Protein AF-T2IH52-F1 (afdb_monomer)

Radius of gyration: 16.01 Å; Cα contacts (8 Å, |Δi|>4): 311; chains: 1; bounding box: 35×34×42 Å

Organism: NCBI:txid423474

Foldseek 3Di:
DKKFKWFKDFPPPPCPVVQCVQLVQVVAGIADFLAPNRHDPDPDVVQCVVCVVDPDDDRGMGDDPDVVRCVVCVVVDDDDPDPRMFMKDKAQPVPDDDDCPPPQKHWDAKFKWAPVSHGCSRHVTYDDDPLNVLQNCADNNSHHHPVSLVVQLVCQCVSVVNDRGSNITMITIITGHD

Solvent-accessible surface area (backbone atoms only — not comparable to full-atom values): 10138 Å² total; per-residue (Å²): 74,33,38,31,55,30,36,59,45,38,76,85,43,88,64,35,70,63,50,34,59,48,29,63,51,78,84,58,57,33,39,65,63,67,22,62,92,23,48,58,88,77,93,44,71,76,54,46,61,70,31,65,76,40,92,66,86,60,89,56,35,39,77,37,95,46,71,68,55,50,68,75,41,46,92,70,55,79,81,71,92,44,91,53,46,45,42,36,37,41,34,51,61,88,79,56,92,73,74,72,81,42,90,44,44,43,76,70,38,28,49,37,21,27,97,82,64,34,18,52,66,68,60,71,32,51,58,59,77,78,50,30,68,50,64,73,59,34,50,76,38,69,22,28,50,71,71,52,45,54,53,45,48,74,41,30,30,72,77,52,77,60,40,75,71,24,58,48,51,54,29,38,36,25,40,52,59,120

Secondary structure (DSSP, 8-state):
-EEEEEEPEETTSTTHHHHHHHHT-TT-SEE-SS-GGG------HHHHHHHTT--SSSTTEEE-SSHHHHHHHGGGSPPPSSTTEEEEEEEETTT-PPPTT-TTEEEEEEEEE-TT-SBTTTTS----HHHHHHHTT--TTS-B-HHHHHHHHHHHHHHTTT-GGGS-EEEEEEEE--

pLDDT: mean 87.52, std 13.95, range [37.44, 98.38]

Structure (mmCIF, N/CA/C/O backbone):
data_AF-T2IH52-F1
#
_entry.id   AF-T2IH52-F1
#
loop_
_atom_site.group_PDB
_atom_site.id
_atom_site.type_symbol
_atom_site.label_atom_id
_atom_site.label_alt_id
_atom_site.label_comp_id
_atom_site.label_asym_id
_atom_site.label_entity_id
_atom_site.label_seq_id
_atom_site.pdbx_PDB_ins_code
_atom_site.Cartn_x
_atom_site.Cartn_y
_atom_site.Cartn_z
_atom_site.occupancy
_atom_site.B_iso_or_equiv
_atom_site.auth_seq_id
_atom_site.auth_comp_id
_atom_site.auth_asym_id
_atom_site.auth_atom_id
_atom_site.pdbx_PDB_model_num
ATOM 1 N N . MET A 1 1 ? 5.741 10.801 9.069 1.00 89.44 1 MET A N 1
ATOM 2 C CA . MET A 1 1 ? 4.763 9.708 8.858 1.00 89.44 1 MET A CA 1
ATOM 3 C C . MET A 1 1 ? 3.366 10.303 8.947 1.00 89.44 1 MET A C 1
ATOM 5 O O . MET A 1 1 ? 3.228 11.409 9.463 1.00 89.44 1 MET A O 1
ATOM 9 N N . TRP A 1 2 ? 2.341 9.625 8.452 1.00 90.81 2 TRP A N 1
ATOM 10 C CA . TRP A 1 2 ? 0.966 10.082 8.640 1.00 90.81 2 TRP A CA 1
ATOM 11 C C . TRP A 1 2 ? 0.008 8.912 8.795 1.00 90.81 2 TRP A C 1
ATOM 13 O O . TRP A 1 2 ? 0.273 7.803 8.336 1.00 90.81 2 TRP A O 1
ATOM 23 N N . LEU A 1 3 ? -1.097 9.176 9.476 1.00 90.75 3 LEU A N 1
ATOM 24 C CA . LEU A 1 3 ? -2.212 8.265 9.643 1.00 90.75 3 LEU A CA 1
ATOM 25 C C . LEU A 1 3 ? -3.318 8.660 8.670 1.00 90.75 3 LEU A C 1
ATOM 27 O O . LEU A 1 3 ? -3.635 9.840 8.545 1.00 90.75 3 LEU A O 1
ATOM 31 N N . SER A 1 4 ? -3.912 7.685 7.998 1.00 88.62 4 SER A N 1
ATOM 32 C CA . SER A 1 4 ? -4.956 7.904 7.003 1.00 88.62 4 SER A CA 1
ATOM 33 C C . SER A 1 4 ? -6.083 6.896 7.183 1.00 88.62 4 SER A C 1
ATOM 35 O O . SER A 1 4 ? -5.815 5.737 7.499 1.00 88.62 4 SER A O 1
ATOM 37 N N . VAL A 1 5 ? -7.338 7.297 6.980 1.00 89.00 5 VAL A N 1
ATOM 38 C CA . VAL A 1 5 ? -8.434 6.318 6.883 1.00 89.00 5 VAL A CA 1
ATOM 39 C C . VAL A 1 5 ? -8.523 5.822 5.451 1.00 89.00 5 VAL A C 1
ATOM 41 O O . VAL A 1 5 ? -8.608 6.617 4.520 1.00 89.00 5 VAL A O 1
ATOM 44 N N . ARG A 1 6 ? -8.510 4.503 5.271 1.00 90.88 6 ARG A N 1
ATOM 45 C CA . ARG A 1 6 ? -8.531 3.861 3.958 1.00 90.88 6 ARG A CA 1
ATOM 46 C C . ARG A 1 6 ? -9.654 2.849 3.850 1.00 90.88 6 ARG A C 1
ATOM 48 O O . ARG A 1 6 ? -10.075 2.259 4.842 1.00 90.88 6 ARG A O 1
ATOM 55 N N . GLU A 1 7 ? -10.142 2.660 2.633 1.00 91.75 7 GLU A N 1
ATOM 56 C CA . GLU A 1 7 ? -11.105 1.624 2.276 1.00 91.75 7 GLU A CA 1
ATOM 57 C C . GLU A 1 7 ? -10.363 0.423 1.684 1.00 91.75 7 GLU A C 1
ATOM 59 O O . GLU A 1 7 ? -9.552 0.563 0.769 1.00 91.75 7 GLU A O 1
ATOM 64 N N . ILE A 1 8 ? -10.637 -0.764 2.223 1.00 94.81 8 ILE A N 1
ATOM 65 C CA . ILE A 1 8 ? -10.193 -2.034 1.653 1.00 94.81 8 ILE A CA 1
ATOM 66 C C . ILE A 1 8 ? -10.965 -2.235 0.353 1.00 94.81 8 ILE A C 1
ATOM 68 O O . ILE A 1 8 ? -12.191 -2.339 0.382 1.00 94.81 8 ILE A O 1
ATOM 72 N N . ARG A 1 9 ? -10.241 -2.325 -0.764 1.00 95.50 9 ARG A N 1
ATOM 73 C CA . ARG A 1 9 ? -10.809 -2.665 -2.073 1.00 95.50 9 ARG A CA 1
ATOM 74 C C . ARG A 1 9 ? -10.634 -4.152 -2.327 1.00 95.50 9 ARG A C 1
ATOM 76 O O . ARG A 1 9 ? -9.574 -4.691 -2.019 1.00 95.50 9 ARG A O 1
ATOM 83 N N . LYS A 1 10 ? -11.640 -4.832 -2.867 1.00 96.25 10 LYS A N 1
ATOM 84 C CA . LYS A 1 10 ? -11.600 -6.284 -3.101 1.00 96.25 10 LYS A CA 1
ATOM 85 C C . LYS A 1 10 ? -12.442 -6.722 -4.294 1.00 96.25 10 LYS A C 1
ATOM 87 O O . LYS A 1 10 ? -13.270 -5.970 -4.803 1.00 96.25 10 LYS A O 1
ATOM 92 N N . VAL A 1 11 ? -12.267 -7.984 -4.695 1.00 96.19 11 VAL A N 1
ATOM 93 C CA . VAL A 1 11 ? -13.063 -8.602 -5.770 1.00 96.19 11 VAL A CA 1
ATOM 94 C C . VAL A 1 11 ? -14.556 -8.398 -5.534 1.00 96.19 11 VAL A C 1
ATOM 96 O O . VAL A 1 11 ? -15.077 -8.722 -4.464 1.00 96.19 11 VAL A O 1
ATOM 99 N N . GLY A 1 12 ? -15.238 -7.913 -6.570 1.00 94.25 12 GLY A N 1
ATOM 100 C CA . GLY A 1 12 ? -16.676 -7.656 -6.562 1.00 94.25 12 GLY A CA 1
ATOM 101 C C . GLY A 1 12 ? -17.065 -6.241 -6.133 1.00 94.25 12 GLY A C 1
ATOM 102 O O . GLY A 1 12 ? -18.242 -5.899 -6.251 1.00 94.25 12 GLY A O 1
ATOM 103 N N . ASP A 1 13 ? -16.118 -5.414 -5.679 1.00 93.44 13 ASP A N 1
ATOM 104 C CA . ASP A 1 13 ? -16.373 -3.985 -5.511 1.00 93.44 13 ASP A CA 1
ATOM 105 C C . ASP A 1 13 ? -16.636 -3.324 -6.880 1.00 93.44 13 ASP A C 1
ATOM 107 O O . ASP A 1 13 ? -16.095 -3.769 -7.901 1.00 93.44 13 ASP A O 1
ATOM 111 N N . PRO A 1 14 ? -17.450 -2.252 -6.936 1.00 91.94 14 PRO A N 1
ATOM 112 C CA . PRO A 1 14 ? -17.589 -1.452 -8.149 1.00 91.94 14 PRO A CA 1
ATOM 113 C C . PRO A 1 14 ? -16.215 -1.027 -8.673 1.00 91.94 14 PRO A C 1
ATOM 115 O O . PRO A 1 14 ? -15.352 -0.680 -7.875 1.00 91.94 14 PRO A O 1
ATOM 118 N N . GLU A 1 15 ? -16.028 -1.048 -9.994 1.00 91.50 15 GLU A N 1
ATOM 119 C CA . GLU A 1 15 ? -14.773 -0.681 -10.681 1.00 91.50 15 GLU A CA 1
ATOM 120 C C . GLU A 1 15 ? -13.598 -1.653 -10.468 1.00 91.50 15 GLU A C 1
ATOM 122 O O . GLU A 1 15 ? -12.553 -1.465 -11.085 1.00 91.50 15 GLU A O 1
ATOM 127 N N . TRP A 1 16 ? -13.752 -2.726 -9.677 1.00 95.69 16 TRP A N 1
ATOM 128 C CA . TRP A 1 16 ? -12.670 -3.685 -9.420 1.00 95.69 16 TRP A CA 1
ATOM 129 C C . TRP A 1 16 ? -12.088 -4.298 -10.692 1.00 95.69 16 TRP A C 1
ATOM 131 O O . TRP A 1 16 ? -10.870 -4.312 -10.864 1.00 95.69 16 TRP A O 1
ATOM 141 N N . ASP A 1 17 ? -12.944 -4.788 -11.588 1.00 96.31 17 ASP A N 1
ATOM 142 C CA . ASP A 1 17 ? -12.487 -5.448 -12.811 1.00 96.31 17 ASP A CA 1
ATOM 143 C C . ASP A 1 17 ? -11.728 -4.472 -13.719 1.00 96.31 17 ASP A C 1
ATOM 145 O O . ASP A 1 17 ? -10.661 -4.811 -14.235 1.00 96.31 17 ASP A O 1
ATOM 149 N N . ASP A 1 18 ? -12.229 -3.246 -13.874 1.00 95.31 18 ASP A N 1
ATOM 150 C CA . ASP A 1 18 ? -11.567 -2.206 -14.665 1.00 95.31 18 ASP A CA 1
ATOM 151 C C . ASP A 1 18 ? -10.229 -1.802 -14.032 1.00 95.31 18 ASP A C 1
ATOM 153 O O . ASP A 1 18 ? -9.207 -1.739 -14.720 1.00 95.31 18 ASP A O 1
ATOM 157 N N . TYR A 1 19 ? -10.209 -1.613 -12.712 1.00 94.75 19 TYR A N 1
ATOM 158 C CA . TYR A 1 19 ? -9.025 -1.218 -11.957 1.00 94.75 19 TYR A CA 1
ATOM 159 C C . TYR A 1 19 ? -7.921 -2.282 -12.007 1.00 94.75 19 TYR A C 1
ATOM 161 O O . TYR A 1 19 ? -6.781 -1.993 -12.372 1.00 94.75 19 TYR A O 1
ATOM 169 N N . ILE A 1 20 ? -8.248 -3.541 -11.708 1.00 95.44 20 ILE A N 1
ATOM 170 C CA . ILE A 1 20 ? -7.281 -4.645 -11.728 1.00 95.44 20 ILE A CA 1
ATOM 171 C C . ILE A 1 20 ? -6.723 -4.883 -13.136 1.00 95.44 20 ILE A C 1
ATOM 173 O O . ILE A 1 20 ? -5.535 -5.191 -13.290 1.00 95.44 20 ILE A O 1
ATOM 177 N N . ASN A 1 21 ? -7.547 -4.707 -14.173 1.00 94.88 21 ASN A N 1
ATOM 178 C CA . ASN A 1 21 ? -7.085 -4.766 -15.557 1.00 94.88 21 ASN A CA 1
ATOM 179 C C . ASN A 1 21 ? -6.159 -3.594 -15.907 1.00 94.88 21 ASN A C 1
ATOM 181 O O . ASN A 1 21 ? -5.144 -3.814 -16.571 1.00 94.88 21 ASN A O 1
ATOM 185 N N . PHE A 1 22 ? -6.467 -2.385 -15.430 1.00 94.88 22 PHE A N 1
ATOM 186 C CA . PHE A 1 22 ? -5.651 -1.187 -15.629 1.00 94.88 22 PHE A CA 1
ATOM 187 C C . PHE A 1 22 ? -4.240 -1.330 -15.040 1.00 94.88 22 PHE A C 1
ATOM 189 O O . PHE A 1 22 ? -3.264 -1.002 -15.717 1.00 94.88 22 PHE A O 1
ATOM 196 N N . ILE A 1 23 ? -4.109 -1.879 -13.828 1.00 94.69 23 ILE A N 1
ATOM 197 C CA . ILE A 1 23 ? -2.801 -2.100 -13.179 1.00 94.69 23 ILE A CA 1
ATOM 198 C C . ILE A 1 23 ? -2.125 -3.413 -13.605 1.00 94.69 23 ILE A C 1
ATOM 200 O O . ILE A 1 23 ? -0.927 -3.609 -13.407 1.00 94.69 23 ILE A O 1
ATOM 204 N N . GLY A 1 24 ? -2.879 -4.337 -14.206 1.00 94.69 24 GLY A N 1
ATOM 205 C CA . GLY A 1 24 ? -2.370 -5.608 -14.718 1.00 94.69 24 GLY A CA 1
ATOM 206 C C . GLY A 1 24 ? -2.002 -6.649 -13.652 1.00 94.69 24 GLY A C 1
ATOM 207 O O . GLY A 1 24 ? -1.217 -7.552 -13.959 1.00 94.69 24 GLY A O 1
ATOM 208 N N . LEU A 1 25 ? -2.563 -6.546 -12.439 1.00 95.00 25 LEU A N 1
ATOM 209 C CA . LEU A 1 25 ? -2.323 -7.435 -11.288 1.00 95.00 25 LEU A CA 1
ATOM 210 C C . LEU A 1 25 ? -3.540 -8.329 -10.991 1.00 95.00 25 LEU A C 1
ATOM 212 O O . LEU A 1 25 ? -4.118 -8.315 -9.908 1.00 95.00 25 LEU A O 1
ATOM 216 N N . GLN A 1 26 ? -3.933 -9.130 -11.983 1.00 93.12 26 GLN A N 1
ATOM 217 C CA . GLN A 1 26 ? -5.165 -9.941 -11.991 1.00 93.12 26 GLN A CA 1
ATOM 218 C C . GLN A 1 26 ? -5.246 -11.042 -10.923 1.00 93.12 26 GLN A C 1
ATOM 220 O O . GLN A 1 26 ? -6.307 -11.619 -10.712 1.00 93.12 26 GLN A O 1
ATOM 225 N N . ASN A 1 27 ? -4.134 -11.356 -10.261 1.00 92.38 27 ASN A N 1
ATOM 226 C CA . ASN A 1 27 ? -4.078 -12.328 -9.174 1.00 92.38 27 ASN A CA 1
ATOM 227 C C . ASN A 1 27 ? -4.454 -11.735 -7.808 1.00 92.38 27 ASN A C 1
ATOM 229 O O . ASN A 1 27 ? -4.588 -12.495 -6.848 1.00 92.38 27 ASN A O 1
ATOM 233 N N . LEU A 1 28 ? -4.579 -10.410 -7.698 1.00 96.38 28 LEU A N 1
ATOM 234 C CA . LEU A 1 28 ? -4.999 -9.774 -6.458 1.00 96.38 28 LEU A CA 1
ATOM 235 C C . LEU A 1 28 ? -6.470 -10.061 -6.185 1.00 96.38 28 LEU A C 1
ATOM 237 O O . LEU A 1 28 ? -7.298 -10.102 -7.093 1.00 96.38 28 LEU A O 1
ATOM 241 N N . THR A 1 29 ? -6.788 -10.233 -4.906 1.00 96.62 29 THR A N 1
ATOM 242 C CA . THR A 1 29 ? -8.171 -10.341 -4.430 1.00 96.62 29 THR A CA 1
ATOM 243 C C . THR A 1 29 ? -8.561 -9.206 -3.491 1.00 96.62 29 THR A C 1
ATOM 245 O O . THR A 1 29 ? -9.738 -9.038 -3.179 1.00 96.62 29 THR A O 1
ATOM 248 N N . GLU A 1 30 ? -7.570 -8.457 -3.016 1.00 96.69 30 GLU A N 1
ATOM 249 C CA . GLU A 1 30 ? -7.709 -7.370 -2.061 1.00 96.69 30 GLU A CA 1
ATOM 250 C C . GLU A 1 30 ? -6.569 -6.362 -2.269 1.00 96.69 30 GLU A C 1
ATOM 252 O O . GLU A 1 30 ? -5.456 -6.748 -2.630 1.00 96.69 30 GLU A O 1
ATOM 257 N N . ILE A 1 31 ? -6.838 -5.078 -2.035 1.00 96.94 31 ILE A N 1
ATOM 258 C CA . ILE A 1 31 ? -5.859 -3.992 -2.072 1.00 96.94 31 ILE A CA 1
ATOM 259 C C . ILE A 1 31 ? -5.940 -3.193 -0.775 1.00 96.94 31 ILE A C 1
ATOM 261 O O . ILE A 1 31 ? -7.017 -2.766 -0.344 1.00 96.94 31 ILE A O 1
ATOM 265 N N . ARG A 1 32 ? -4.768 -2.973 -0.172 1.00 96.75 32 ARG A N 1
ATOM 266 C CA . ARG A 1 32 ? -4.563 -2.073 0.970 1.00 96.75 32 ARG A CA 1
ATOM 267 C C . ARG A 1 32 ? -3.340 -1.211 0.704 1.00 96.75 32 ARG A C 1
ATOM 269 O O . ARG A 1 32 ? -2.227 -1.607 1.027 1.00 96.75 32 ARG A O 1
ATOM 276 N N . SER A 1 33 ? -3.552 -0.050 0.104 1.00 94.69 33 SER A N 1
ATOM 277 C CA . SER A 1 33 ? -2.482 0.797 -0.427 1.00 94.69 33 SER A CA 1
ATOM 278 C C . SER A 1 33 ? -2.706 2.271 -0.087 1.00 94.69 33 SER A C 1
ATOM 280 O O . SER A 1 33 ? -3.791 2.674 0.342 1.00 94.69 33 SER A O 1
ATOM 282 N N . LEU A 1 34 ? -1.662 3.080 -0.285 1.00 92.75 34 LEU A N 1
ATOM 283 C CA . LEU A 1 34 ? -1.767 4.537 -0.315 1.00 92.75 34 LEU A CA 1
ATOM 284 C C . LEU A 1 34 ? -2.412 5.075 -1.612 1.00 92.75 34 LEU A C 1
ATOM 286 O O . LEU A 1 34 ? -2.644 6.282 -1.707 1.00 92.75 34 LEU A O 1
ATOM 290 N N . ASP A 1 35 ? -2.763 4.204 -2.564 1.00 92.31 35 ASP A N 1
ATOM 291 C CA . ASP A 1 35 ? -3.547 4.511 -3.765 1.00 92.31 35 ASP A CA 1
ATOM 292 C C . ASP A 1 35 ? -4.783 5.384 -3.480 1.00 92.31 35 ASP A C 1
ATOM 294 O O . ASP A 1 35 ? -5.455 5.254 -2.448 1.00 92.31 35 ASP A O 1
ATOM 298 N N . SER A 1 36 ? -5.076 6.297 -4.407 1.00 86.50 36 SER A N 1
ATOM 299 C CA . SER A 1 36 ? -6.174 7.254 -4.279 1.00 86.50 36 SER A CA 1
ATOM 300 C C . SER A 1 36 ? -7.554 6.586 -4.274 1.00 86.50 36 SER A C 1
ATOM 302 O O . SER A 1 36 ? -8.442 7.032 -3.549 1.00 86.50 36 SER A O 1
ATOM 304 N N . TRP A 1 37 ? -7.726 5.462 -4.971 1.00 87.69 37 TRP A N 1
ATOM 305 C CA . TRP A 1 37 ? -8.946 4.657 -4.972 1.00 87.69 37 TRP A CA 1
ATOM 306 C C . TRP A 1 37 ? -9.234 4.040 -3.600 1.00 87.69 37 TRP A C 1
ATOM 308 O O . TRP A 1 37 ? -10.394 3.841 -3.235 1.00 87.69 37 TRP A O 1
ATOM 318 N N . CYS A 1 38 ? -8.197 3.799 -2.793 1.00 89.69 38 CYS A N 1
ATOM 319 C CA . CYS A 1 38 ? -8.319 3.384 -1.396 1.00 89.69 38 CYS A CA 1
ATOM 320 C C . CYS A 1 38 ? -8.567 4.556 -0.431 1.00 89.69 38 CYS A C 1
ATOM 322 O O . CYS A 1 38 ? -8.720 4.304 0.762 1.00 89.69 38 CYS A O 1
ATOM 324 N N . ASN A 1 39 ? -8.581 5.814 -0.889 1.00 86.19 39 ASN A N 1
ATOM 325 C CA . ASN A 1 39 ? -8.811 6.994 -0.051 1.00 86.19 39 ASN A CA 1
ATOM 326 C C . ASN A 1 39 ? -10.271 7.479 -0.155 1.00 86.19 39 ASN A C 1
ATOM 328 O O . ASN A 1 39 ? -10.587 8.296 -1.023 1.00 86.19 39 ASN A O 1
ATOM 332 N N . PRO A 1 40 ? -11.192 6.984 0.690 1.00 73.75 40 PRO A N 1
ATOM 333 C CA . PRO A 1 40 ? -12.569 7.444 0.664 1.00 73.75 40 PRO A CA 1
ATOM 334 C C . PRO A 1 40 ? -12.657 8.918 1.078 1.00 73.75 40 PRO A C 1
ATOM 336 O O . PRO A 1 40 ? -12.066 9.348 2.071 1.00 73.75 40 PRO A O 1
ATOM 339 N N . LEU A 1 41 ? -13.494 9.681 0.376 1.00 64.81 41 LEU A N 1
ATOM 340 C CA . LEU A 1 41 ? -14.029 10.922 0.927 1.00 64.81 41 LEU A CA 1
ATOM 341 C C . LEU A 1 41 ? -15.031 10.550 2.028 1.00 64.81 41 LEU A C 1
ATOM 343 O O . LEU A 1 41 ? -16.182 10.221 1.750 1.00 64.81 41 LEU A O 1
ATOM 347 N N . ILE A 1 42 ? -14.572 10.536 3.278 1.00 59.41 42 ILE A N 1
ATOM 348 C CA . ILE A 1 42 ? -15.437 10.334 4.445 1.00 59.41 42 ILE A CA 1
ATOM 349 C C . ILE A 1 42 ? -16.067 11.676 4.828 1.00 59.41 42 ILE A C 1
ATOM 351 O O . ILE A 1 42 ? -15.399 12.541 5.388 1.00 59.41 42 ILE A O 1
ATOM 355 N N . ASP A 1 43 ? -17.353 11.836 4.525 1.00 54.16 43 ASP A N 1
ATOM 356 C CA . ASP A 1 43 ? -18.176 12.971 4.960 1.00 54.16 43 ASP A CA 1
ATOM 357 C C . ASP A 1 43 ? -18.865 12.638 6.298 1.00 54.16 43 ASP A C 1
ATOM 359 O O . ASP A 1 43 ? -20.069 12.401 6.372 1.00 54.16 43 ASP A O 1
ATOM 363 N N . ASP A 1 44 ? -18.064 12.505 7.359 1.00 55.72 44 ASP A N 1
ATOM 364 C CA . ASP A 1 44 ? -18.529 12.253 8.728 1.00 55.72 44 ASP A CA 1
ATOM 365 C C . ASP A 1 44 ? -17.863 13.261 9.678 1.00 55.72 44 ASP A C 1
ATOM 367 O O . ASP A 1 44 ? -16.635 13.383 9.742 1.00 55.72 44 ASP A O 1
ATOM 371 N N . SER A 1 45 ? -18.686 14.003 10.425 1.00 58.69 45 SER A N 1
ATOM 372 C CA . SER A 1 45 ? -18.245 15.101 11.290 1.00 58.69 45 SER A CA 1
ATOM 373 C C . SER A 1 45 ? -17.285 14.664 12.399 1.00 58.69 45 SER A C 1
ATOM 375 O O . SER A 1 45 ? -16.466 15.466 12.839 1.00 58.69 45 SER A O 1
ATOM 377 N N . SER A 1 46 ? -17.342 13.401 12.835 1.00 57.50 46 SER A N 1
ATOM 378 C CA . SER A 1 46 ? -16.421 12.863 13.846 1.00 57.50 46 SER A CA 1
ATOM 379 C C . SER A 1 46 ? -14.990 12.696 13.317 1.00 57.50 46 SER A C 1
ATOM 381 O O . SER A 1 46 ? -14.025 12.853 14.066 1.00 57.50 46 SER A O 1
ATOM 383 N N . TYR A 1 47 ? -14.840 12.452 12.013 1.00 57.47 47 TYR A N 1
ATOM 384 C CA . TYR A 1 47 ? -13.548 12.435 11.327 1.00 57.47 47 TYR A CA 1
ATOM 385 C C . TYR A 1 47 ? -13.104 13.861 11.026 1.00 57.47 47 TYR A C 1
ATOM 387 O O . TYR A 1 47 ? -11.941 14.195 11.240 1.00 57.47 47 TYR A O 1
ATOM 395 N N . ALA A 1 48 ? -14.035 14.731 10.621 1.00 56.22 48 ALA A N 1
ATOM 396 C CA . ALA A 1 48 ? -13.741 16.143 10.435 1.00 56.22 48 ALA A CA 1
ATOM 397 C C . ALA A 1 48 ? -13.153 16.767 11.711 1.00 56.22 48 ALA A C 1
ATOM 399 O O . ALA A 1 48 ? -12.135 17.428 11.610 1.00 56.22 48 ALA A O 1
ATOM 400 N N . GLU A 1 49 ? -13.688 16.513 12.910 1.00 55.38 49 GLU A N 1
ATOM 401 C CA . GLU A 1 49 ? -13.112 17.054 14.153 1.00 55.38 49 GLU A CA 1
ATOM 402 C C . GLU A 1 49 ? -11.697 16.521 14.440 1.00 55.38 49 GLU A C 1
ATOM 404 O O . GLU A 1 49 ? -10.801 17.317 14.724 1.00 55.38 49 GLU A O 1
ATOM 409 N N . LEU A 1 50 ? -11.448 15.215 14.282 1.00 55.88 50 LEU A N 1
ATOM 410 C CA . LEU A 1 50 ? -10.126 14.627 14.540 1.00 55.88 50 LEU A CA 1
ATOM 411 C C . LEU A 1 50 ? -9.058 15.104 13.538 1.00 55.88 50 LEU A C 1
ATOM 413 O O . LEU A 1 50 ? -7.931 15.420 13.921 1.00 55.88 50 LEU A O 1
ATOM 417 N N . PHE A 1 51 ? -9.429 15.187 12.259 1.00 57.56 51 PHE A N 1
ATOM 418 C CA . PHE A 1 51 ? -8.546 15.566 11.154 1.00 57.56 51 PHE A CA 1
ATOM 419 C C . PHE A 1 51 ? -8.555 17.082 10.853 1.00 57.56 51 PHE A C 1
ATOM 421 O O . PHE A 1 51 ? -7.710 17.557 10.100 1.00 57.56 51 PHE A O 1
ATOM 428 N N . SER A 1 52 ? -9.446 17.878 11.465 1.00 48.66 52 SER A N 1
ATOM 429 C CA . SER A 1 52 ? -9.512 19.350 11.299 1.00 48.66 52 SER A CA 1
ATOM 430 C C . SER A 1 52 ? -8.330 20.091 11.914 1.00 48.66 52 SER A C 1
ATOM 432 O O . SER A 1 52 ? -8.034 21.218 11.519 1.00 48.66 52 SER A O 1
ATOM 434 N N . SER A 1 53 ? -7.638 19.467 12.870 1.00 44.41 53 SER A N 1
ATOM 435 C CA . SER A 1 53 ? -6.410 20.009 13.459 1.00 44.41 53 SER A CA 1
ATOM 436 C C . SER A 1 53 ? -5.184 19.825 12.554 1.00 44.41 53 SER A C 1
ATOM 438 O O . SER A 1 53 ? -4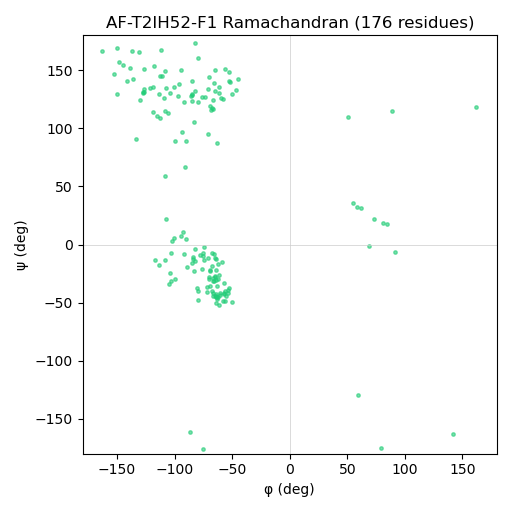.123 20.403 12.807 1.00 44.41 53 SER A O 1
ATOM 440 N N . CYS A 1 54 ? -5.320 19.056 11.471 1.00 42.12 54 CYS A N 1
ATOM 441 C CA . CYS A 1 54 ? -4.239 18.730 10.559 1.00 42.12 54 CYS A CA 1
ATOM 442 C C . CYS A 1 54 ? -4.172 19.772 9.442 1.00 42.12 54 CYS A C 1
ATOM 444 O O . CYS A 1 54 ? -4.764 19.634 8.374 1.00 42.12 54 CYS A O 1
ATOM 446 N N . ASN A 1 55 ? -3.409 20.837 9.685 1.00 37.44 55 ASN A N 1
ATOM 447 C CA . ASN A 1 55 ? -2.931 21.714 8.623 1.00 37.44 55 ASN A CA 1
ATOM 448 C C . ASN A 1 55 ? -2.015 20.910 7.690 1.00 37.44 55 ASN A C 1
ATOM 450 O O . ASN A 1 55 ? -0.812 20.863 7.936 1.00 37.44 55 ASN A O 1
ATOM 454 N N . ASN A 1 56 ? -2.579 20.249 6.675 1.00 37.78 56 ASN A N 1
ATOM 455 C CA . ASN A 1 56 ? -2.067 20.160 5.301 1.00 37.78 56 ASN A CA 1
ATOM 456 C C . ASN A 1 56 ? -2.691 18.980 4.538 1.00 37.78 56 ASN A C 1
ATOM 458 O O . ASN A 1 56 ? -2.480 17.824 4.875 1.00 37.78 56 ASN A O 1
ATOM 462 N N . TYR A 1 57 ? -3.394 19.345 3.463 1.00 39.97 57 TYR A N 1
ATOM 463 C CA . TYR A 1 57 ? -3.691 18.585 2.246 1.00 39.97 57 TYR A CA 1
ATOM 464 C C . TYR A 1 57 ? -4.261 17.158 2.395 1.00 39.97 57 TYR A C 1
ATOM 466 O O . TYR A 1 57 ? -3.572 16.177 2.661 1.00 39.97 57 TYR A O 1
ATOM 474 N N . SER A 1 58 ? -5.542 17.072 2.027 1.00 45.53 58 SER A N 1
ATOM 475 C CA . SER A 1 58 ? -6.406 15.891 1.929 1.00 45.53 58 SER A CA 1
ATOM 476 C C . SER A 1 58 ? -7.146 15.544 3.223 1.00 45.53 58 SER A C 1
ATOM 478 O O . SER A 1 58 ? -6.557 15.208 4.248 1.00 45.53 58 SER A O 1
ATOM 480 N N . LEU A 1 59 ? -8.475 15.662 3.150 1.00 49.25 59 LEU A N 1
ATOM 481 C CA . LEU A 1 59 ? -9.419 15.193 4.163 1.00 49.25 59 LEU A CA 1
ATOM 482 C C . LEU A 1 59 ? -9.026 13.754 4.558 1.00 49.25 59 LEU A C 1
ATOM 484 O O . LEU A 1 59 ? -8.779 12.938 3.674 1.00 49.25 59 LEU A O 1
ATOM 488 N N . ASN A 1 60 ? -8.968 13.457 5.860 1.00 56.44 60 ASN A N 1
ATOM 489 C CA . ASN A 1 60 ? -8.631 12.143 6.447 1.00 56.44 60 ASN A CA 1
ATOM 490 C C . ASN A 1 60 ? -7.142 11.795 6.629 1.00 56.44 60 ASN A C 1
ATOM 492 O O . ASN A 1 60 ? -6.839 10.621 6.838 1.00 56.44 60 ASN A O 1
ATOM 496 N N . ASN A 1 61 ? -6.222 12.768 6.609 1.00 70.50 61 ASN A N 1
ATOM 497 C CA . ASN A 1 61 ? -4.812 12.547 6.958 1.00 70.50 61 ASN A CA 1
ATOM 498 C C . ASN A 1 61 ? -4.409 13.282 8.245 1.00 70.50 61 ASN A C 1
ATOM 500 O O . ASN A 1 61 ? -4.606 14.488 8.366 1.00 70.50 61 ASN A O 1
ATOM 504 N N . LEU A 1 62 ? -3.790 12.563 9.183 1.00 81.50 62 LEU A N 1
ATOM 505 C CA . LEU A 1 62 ? -3.192 13.102 10.403 1.00 81.50 62 LEU A CA 1
ATOM 506 C C . LEU A 1 62 ? -1.676 12.943 10.325 1.00 81.50 62 LEU A C 1
ATOM 508 O O . LEU A 1 62 ? -1.150 11.832 10.392 1.00 81.50 62 LEU A O 1
ATOM 512 N N . GLY A 1 63 ? -0.973 14.062 10.157 1.00 85.56 63 GLY A N 1
ATOM 513 C CA . GLY A 1 63 ? 0.484 14.091 10.218 1.00 85.56 63 GLY A CA 1
ATOM 514 C C . GLY A 1 63 ? 0.962 13.730 11.620 1.00 85.56 63 GLY A C 1
ATOM 515 O O . GLY A 1 63 ? 0.452 14.266 12.598 1.00 85.56 63 GLY A O 1
ATOM 516 N N . LEU A 1 64 ? 1.938 12.829 11.708 1.00 87.19 64 LEU A N 1
ATOM 517 C CA . LEU A 1 64 ? 2.533 12.402 12.969 1.00 87.19 64 LEU A CA 1
ATOM 518 C C . LEU A 1 64 ? 4.050 12.576 12.893 1.00 87.19 64 LEU A C 1
ATOM 520 O O . LEU A 1 64 ? 4.707 12.184 11.918 1.00 87.19 64 LEU A O 1
ATOM 524 N N . SER A 1 65 ? 4.608 13.149 13.950 1.00 86.75 65 SER A N 1
ATOM 525 C CA . SER A 1 65 ? 6.041 13.404 14.086 1.00 86.75 65 SER A CA 1
ATOM 526 C C . SER A 1 65 ? 6.797 12.169 14.575 1.00 86.75 65 SER A C 1
ATOM 528 O O . SER A 1 65 ? 8.004 12.073 14.372 1.00 86.75 65 SER A O 1
ATOM 530 N N . SER A 1 66 ? 6.117 11.227 15.242 1.00 88.38 66 SER A N 1
ATOM 531 C CA . SER A 1 66 ? 6.726 9.989 15.743 1.00 88.38 66 SER A CA 1
ATOM 532 C C . SER A 1 66 ? 5.694 8.912 16.083 1.00 88.38 66 SER A C 1
ATOM 534 O O . SER A 1 66 ? 4.516 9.204 16.284 1.00 88.38 66 SER A O 1
ATOM 536 N N . ILE A 1 67 ? 6.159 7.675 16.274 1.00 90.50 67 ILE A N 1
ATOM 537 C CA . ILE A 1 67 ? 5.312 6.570 16.738 1.00 90.50 67 ILE A CA 1
ATOM 538 C C . ILE A 1 67 ? 4.712 6.792 18.140 1.00 90.50 67 ILE A C 1
ATOM 540 O O . ILE A 1 67 ? 3.589 6.373 18.400 1.00 90.50 67 ILE A O 1
ATOM 544 N N . LYS A 1 68 ? 5.401 7.530 19.023 1.00 89.81 68 LYS A N 1
ATOM 545 C CA . LYS A 1 68 ? 4.893 7.877 20.365 1.00 89.81 68 LYS A CA 1
ATOM 546 C C . LYS A 1 68 ? 3.652 8.761 20.303 1.00 89.81 68 LYS A C 1
ATOM 548 O O . LYS A 1 68 ? 2.803 8.724 21.188 1.00 89.81 68 LYS A O 1
ATOM 553 N N . GLU A 1 69 ? 3.555 9.576 19.257 1.00 89.88 69 GLU A N 1
ATOM 554 C CA . GLU A 1 69 ? 2.370 10.390 19.020 1.00 89.88 69 GLU A CA 1
ATOM 555 C C . GLU A 1 69 ? 1.176 9.494 18.684 1.00 89.88 69 GLU A C 1
ATOM 557 O O . GLU A 1 69 ? 0.126 9.651 19.304 1.00 89.88 69 GLU A O 1
ATOM 562 N N . LEU A 1 70 ? 1.364 8.478 17.826 1.00 90.44 70 LEU A N 1
ATOM 563 C CA . LEU A 1 70 ? 0.339 7.463 17.556 1.00 90.44 70 LEU A CA 1
ATOM 564 C C . LEU A 1 70 ? -0.094 6.733 18.835 1.00 90.44 70 LEU A C 1
ATOM 566 O O . LEU A 1 70 ? -1.289 6.635 19.100 1.00 90.44 70 LEU A O 1
ATOM 570 N N . GLU A 1 71 ? 0.857 6.264 19.648 1.00 91.00 71 GLU A N 1
ATOM 571 C CA . GLU A 1 71 ? 0.577 5.604 20.935 1.00 91.00 71 GLU A CA 1
ATOM 572 C C . GLU A 1 71 ? -0.320 6.459 21.844 1.00 91.00 71 GLU A C 1
ATOM 574 O O . GLU A 1 71 ? -1.219 5.940 22.506 1.00 91.00 71 GLU A O 1
ATOM 579 N N . SER A 1 72 ? -0.106 7.779 21.860 1.00 89.94 72 SER A N 1
ATOM 580 C CA . SER A 1 72 ? -0.878 8.697 22.703 1.00 89.94 72 SER A CA 1
ATOM 581 C C . SER A 1 72 ? -2.335 8.879 22.256 1.00 89.94 72 SER A C 1
ATOM 583 O O . SER A 1 72 ? -3.210 9.138 23.088 1.00 89.94 72 SER A O 1
ATOM 585 N N . ILE A 1 73 ? -2.613 8.715 20.959 1.00 87.81 73 ILE A N 1
ATOM 586 C CA . ILE A 1 73 ? -3.927 8.998 20.364 1.00 87.81 73 ILE A CA 1
ATOM 587 C C . ILE A 1 73 ? -4.705 7.745 19.967 1.00 87.81 73 ILE A C 1
ATOM 589 O O . ILE A 1 73 ? -5.895 7.849 19.696 1.00 87.81 73 ILE A O 1
ATOM 593 N N . ILE A 1 74 ? -4.079 6.566 19.930 1.00 89.81 74 ILE A N 1
ATOM 594 C CA . ILE A 1 74 ? -4.690 5.363 19.348 1.00 89.81 74 ILE A CA 1
ATOM 595 C C . ILE A 1 74 ? -6.032 4.989 19.992 1.00 89.81 74 ILE A C 1
ATOM 597 O O . ILE A 1 74 ? -7.001 4.703 19.295 1.00 89.81 74 ILE A O 1
ATOM 601 N N . ASN A 1 75 ? -6.121 5.095 21.319 1.00 87.25 75 ASN A N 1
ATOM 602 C CA . ASN A 1 75 ? -7.344 4.815 22.080 1.00 87.25 75 ASN A CA 1
ATOM 603 C C . ASN A 1 75 ? -8.404 5.925 21.959 1.00 87.25 75 ASN A C 1
ATOM 605 O O . ASN A 1 75 ? -9.512 5.778 22.468 1.00 87.25 75 ASN A O 1
ATOM 609 N N . GLN A 1 76 ? -8.048 7.047 21.333 1.00 85.94 76 GLN A N 1
ATOM 610 C CA . GLN A 1 76 ? -8.918 8.192 21.066 1.00 85.94 76 GLN A CA 1
ATOM 611 C C . GLN A 1 76 ? -9.378 8.223 19.602 1.00 85.94 76 GLN A C 1
ATOM 613 O O . GLN A 1 76 ? -10.225 9.044 19.252 1.00 85.94 76 GLN A O 1
ATOM 618 N N . LEU A 1 77 ? -8.837 7.345 18.745 1.00 85.06 77 LEU A N 1
ATOM 619 C CA . LEU A 1 77 ? -9.265 7.244 17.356 1.00 85.06 77 LEU A CA 1
ATOM 620 C C . LEU A 1 77 ? -10.754 6.859 17.294 1.00 85.06 77 LEU A C 1
ATOM 622 O O . LEU A 1 77 ? -11.179 5.944 18.012 1.00 85.06 77 LEU A O 1
ATOM 626 N N . PRO A 1 78 ? -11.552 7.519 16.435 1.00 82.12 78 PRO A N 1
ATOM 627 C CA . PRO A 1 78 ? -12.939 7.157 16.210 1.00 82.12 78 PRO A CA 1
ATOM 628 C C . PRO A 1 78 ? -13.094 5.675 15.866 1.00 82.12 78 PRO A C 1
ATOM 630 O O . PRO A 1 78 ? -12.247 5.048 15.229 1.00 82.12 78 PRO A O 1
ATOM 633 N N . LYS A 1 79 ? -14.223 5.091 16.268 1.00 82.62 79 LYS A N 1
ATOM 634 C CA . LYS A 1 79 ? -14.561 3.748 15.803 1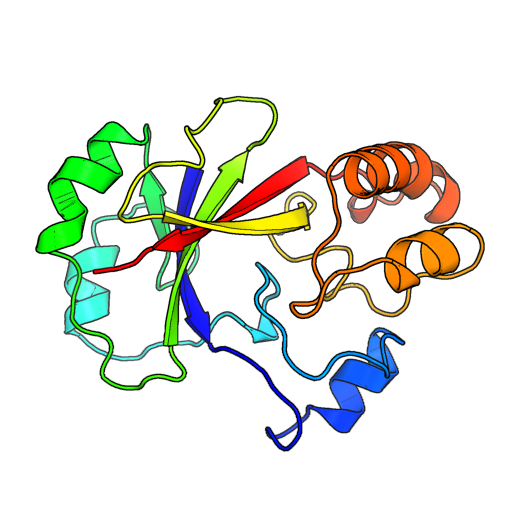.00 82.62 79 LYS A CA 1
ATOM 635 C C . LYS A 1 79 ? -14.998 3.822 14.349 1.00 82.62 79 LYS A C 1
ATOM 637 O O . LYS A 1 79 ? -15.924 4.558 14.007 1.00 82.62 79 LYS A O 1
ATOM 642 N N . LEU A 1 80 ? -14.370 3.003 13.517 1.00 83.44 80 LEU A N 1
ATOM 643 C CA . LEU A 1 80 ? -14.770 2.848 12.129 1.00 83.44 80 LEU A CA 1
ATOM 644 C C . LEU A 1 80 ? -16.149 2.182 12.076 1.00 83.44 80 LEU A C 1
ATOM 646 O O . LEU A 1 80 ? -16.368 1.115 12.648 1.00 83.44 80 LEU A O 1
ATOM 650 N N . THR A 1 81 ? -17.097 2.829 11.403 1.00 78.12 81 THR A N 1
ATOM 651 C CA . THR A 1 81 ? -18.506 2.396 11.341 1.00 78.12 81 THR A CA 1
ATOM 652 C C . THR A 1 81 ? -18.724 1.199 10.415 1.00 78.12 81 THR A C 1
ATOM 654 O O . THR A 1 81 ? -19.795 0.594 10.418 1.00 78.12 81 THR A O 1
ATOM 657 N N . SER A 1 82 ? -17.707 0.830 9.634 1.00 84.62 82 SER A N 1
ATOM 658 C CA . SER A 1 82 ? -17.722 -0.312 8.731 1.00 84.62 82 SER A CA 1
ATOM 659 C C . SER A 1 82 ? -16.374 -1.019 8.727 1.00 84.62 82 SER A C 1
ATOM 661 O O . SER A 1 82 ? -15.328 -0.376 8.685 1.00 84.62 82 SER A O 1
ATOM 663 N N . SER A 1 83 ? -16.406 -2.352 8.679 1.00 85.44 83 SER A N 1
ATOM 664 C CA . SER A 1 83 ? -15.213 -3.202 8.583 1.00 85.44 83 SER A CA 1
ATOM 665 C C . SER A 1 83 ? -14.470 -3.076 7.250 1.00 85.44 83 SER A C 1
ATOM 667 O O . SER A 1 83 ? -13.417 -3.685 7.084 1.00 85.44 83 SER A O 1
ATOM 669 N N . LYS A 1 84 ? -15.037 -2.349 6.278 1.00 88.12 84 LYS A N 1
ATOM 670 C CA . LYS A 1 84 ? -14.357 -2.018 5.020 1.00 88.12 84 LYS A CA 1
ATOM 671 C C . LYS A 1 84 ? -13.326 -0.906 5.197 1.00 88.12 84 LYS A C 1
ATOM 673 O O . LYS A 1 84 ? -12.439 -0.777 4.365 1.00 88.12 84 LYS A O 1
ATOM 678 N N . TYR A 1 85 ? -13.447 -0.108 6.256 1.00 90.50 85 TYR A N 1
ATOM 679 C CA . TYR A 1 85 ? -12.497 0.948 6.561 1.00 90.50 85 TYR A CA 1
ATOM 680 C C . TYR A 1 85 ? -11.441 0.454 7.543 1.00 90.50 85 TYR A C 1
ATOM 682 O O . TYR A 1 85 ? -11.710 -0.394 8.395 1.00 90.50 85 TYR A O 1
ATOM 690 N N . TYR A 1 86 ? -10.243 1.017 7.444 1.00 93.25 86 TYR A N 1
ATOM 691 C CA . TYR A 1 86 ? -9.156 0.793 8.388 1.00 93.25 86 TYR A CA 1
ATOM 692 C C . TYR A 1 86 ? -8.280 2.041 8.511 1.00 93.25 86 TYR A C 1
ATOM 694 O O . TYR A 1 86 ? -8.232 2.880 7.612 1.00 93.25 86 TYR A O 1
ATOM 702 N N . TYR A 1 87 ? -7.571 2.151 9.629 1.00 93.44 87 TYR A N 1
ATOM 703 C CA . TYR A 1 87 ? -6.522 3.145 9.805 1.00 93.44 87 TYR A CA 1
ATOM 704 C C . TYR A 1 87 ? -5.212 2.612 9.220 1.00 93.44 87 TYR A C 1
ATOM 706 O O . TYR A 1 87 ? -4.736 1.545 9.614 1.00 93.44 87 TYR A O 1
ATOM 714 N N . LEU A 1 88 ? -4.635 3.357 8.284 1.00 94.88 88 LEU A N 1
ATOM 715 C CA . LEU A 1 88 ? -3.354 3.079 7.653 1.00 94.88 88 LEU A CA 1
ATOM 716 C C . LEU A 1 88 ? -2.315 4.088 8.150 1.00 94.88 88 LEU A C 1
ATOM 718 O O . LEU A 1 88 ? -2.422 5.282 7.872 1.00 94.88 88 LEU A O 1
ATOM 722 N N . LEU A 1 89 ? -1.305 3.609 8.872 1.00 95.12 89 LEU A N 1
ATOM 723 C CA . LEU A 1 89 ? -0.098 4.372 9.167 1.00 95.12 89 LEU A CA 1
ATOM 724 C C . LEU A 1 89 ? 0.882 4.208 8.001 1.00 95.12 89 LEU A C 1
ATOM 726 O O . LEU A 1 89 ? 1.195 3.086 7.598 1.00 95.12 89 LEU A O 1
ATOM 730 N N . ILE A 1 90 ? 1.364 5.337 7.491 1.00 94.56 90 ILE A N 1
ATOM 731 C CA . ILE A 1 90 ? 2.282 5.428 6.358 1.00 94.56 90 ILE A CA 1
ATOM 732 C C . ILE A 1 90 ? 3.570 6.090 6.85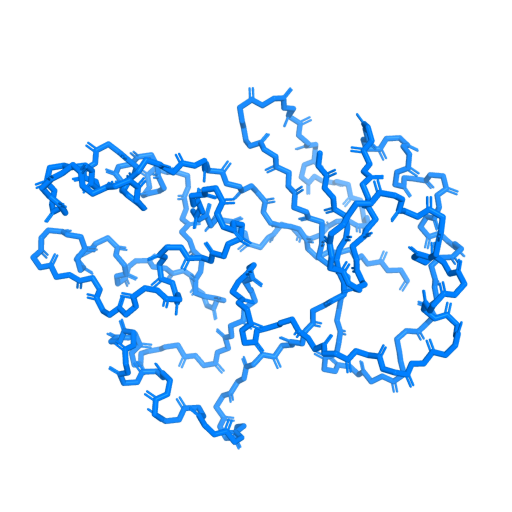3 1.00 94.56 90 ILE A C 1
ATOM 734 O O . ILE A 1 90 ? 3.572 7.256 7.272 1.00 94.56 90 ILE A O 1
ATOM 738 N N . ALA A 1 91 ? 4.665 5.334 6.854 1.00 94.38 91 ALA A N 1
ATOM 739 C CA . ALA A 1 91 ? 5.952 5.762 7.395 1.00 94.38 91 ALA A CA 1
ATOM 740 C C . ALA A 1 91 ? 7.051 5.723 6.331 1.00 94.38 91 ALA A C 1
ATOM 742 O O . ALA A 1 91 ? 7.148 4.767 5.569 1.00 94.38 91 ALA A O 1
ATOM 743 N N . ASP A 1 92 ? 7.870 6.776 6.266 1.00 93.81 92 ASP A N 1
ATOM 744 C CA . ASP A 1 92 ? 9.023 6.820 5.361 1.00 93.81 92 ASP A CA 1
ATOM 745 C C . ASP A 1 92 ? 10.063 5.810 5.850 1.00 93.81 92 ASP A C 1
ATOM 747 O O . ASP A 1 92 ? 10.618 5.972 6.942 1.00 93.81 92 ASP A O 1
ATOM 751 N N . SER A 1 93 ? 10.331 4.790 5.034 1.00 91.38 93 SER A N 1
ATOM 752 C CA . SER A 1 93 ? 11.271 3.714 5.370 1.00 91.38 93 SER A CA 1
ATOM 753 C C . SER A 1 93 ? 12.714 4.197 5.570 1.00 91.38 93 SER A C 1
ATOM 755 O O . SER A 1 93 ? 13.523 3.482 6.157 1.00 91.38 93 SER A O 1
ATOM 757 N N . SER A 1 94 ? 13.053 5.408 5.112 1.00 88.75 94 SER A N 1
ATOM 758 C CA . SER A 1 94 ? 14.386 5.999 5.265 1.00 88.75 94 SER A CA 1
ATOM 759 C C . SER A 1 94 ? 14.576 6.800 6.556 1.00 88.75 94 SER A C 1
ATOM 761 O O . SER A 1 94 ? 15.714 7.060 6.947 1.00 88.75 94 SER A O 1
ATOM 763 N N . GLN A 1 95 ? 13.489 7.220 7.211 1.00 83.81 95 GLN A N 1
ATOM 764 C CA . GLN A 1 95 ? 13.545 8.201 8.303 1.00 83.81 95 GLN A CA 1
ATOM 765 C C . GLN A 1 95 ? 13.404 7.575 9.689 1.00 83.81 95 GLN A C 1
ATOM 767 O O . GLN A 1 95 ? 13.939 8.113 10.659 1.00 83.81 95 GLN A O 1
ATOM 772 N N . GLN A 1 96 ? 12.663 6.473 9.811 1.00 72.81 96 GLN A N 1
ATOM 773 C C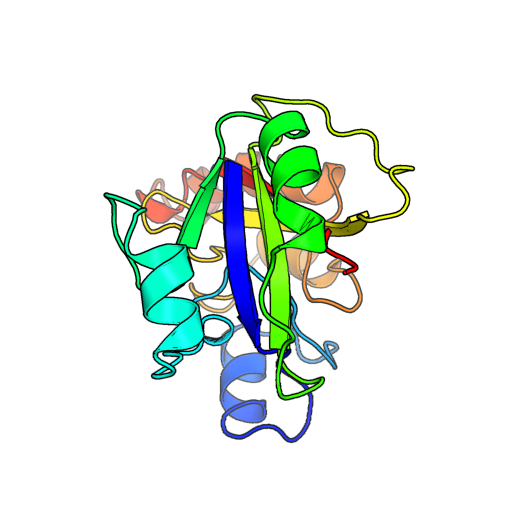A . GLN A 1 96 ? 12.380 5.881 11.112 1.00 72.81 96 GLN A CA 1
ATOM 774 C C . GLN A 1 96 ? 12.187 4.371 11.026 1.00 72.81 96 GLN A C 1
ATOM 776 O O . GLN A 1 96 ? 11.357 3.885 10.266 1.00 72.81 96 GLN A O 1
ATOM 781 N N . GLU A 1 97 ? 12.902 3.648 11.884 1.00 80.69 97 GLU A N 1
ATOM 782 C CA . GLU A 1 97 ? 12.643 2.235 12.136 1.00 80.69 97 GLU A CA 1
ATOM 783 C C . GLU A 1 97 ? 11.457 2.111 13.103 1.00 80.69 97 GLU A C 1
ATOM 785 O O . GLU A 1 97 ? 11.455 2.696 14.194 1.00 80.69 97 GLU A O 1
ATOM 790 N N . ILE A 1 98 ? 10.418 1.396 12.676 1.00 87.69 98 ILE A N 1
ATOM 791 C CA . ILE A 1 98 ? 9.247 1.071 13.492 1.00 87.69 98 ILE A CA 1
ATOM 792 C C . ILE A 1 98 ? 9.371 -0.388 13.920 1.00 87.69 98 ILE A C 1
ATOM 794 O O . ILE A 1 98 ? 9.597 -1.272 13.094 1.00 87.69 98 ILE A O 1
ATOM 798 N N . ASP A 1 99 ? 9.203 -0.642 15.217 1.00 87.88 99 ASP A N 1
ATOM 799 C CA . ASP A 1 99 ? 9.151 -2.005 15.736 1.00 87.88 99 ASP A CA 1
ATOM 800 C C . ASP A 1 99 ? 7.884 -2.707 15.222 1.00 87.88 99 ASP A C 1
ATOM 802 O O . ASP A 1 99 ? 6.754 -2.303 15.510 1.00 87.88 99 ASP A O 1
ATOM 806 N N . ARG A 1 100 ? 8.082 -3.767 14.436 1.00 84.44 100 ARG A N 1
ATOM 807 C CA . ARG A 1 100 ? 7.000 -4.523 13.791 1.00 84.44 100 ARG A CA 1
ATOM 808 C C . ARG A 1 100 ? 6.228 -5.413 14.755 1.00 84.44 100 ARG A C 1
ATOM 810 O O . ARG A 1 100 ? 5.151 -5.876 14.392 1.00 84.44 100 ARG A O 1
ATOM 817 N N . GLU A 1 101 ? 6.751 -5.623 15.960 1.00 87.31 101 GLU A N 1
ATOM 818 C CA . GLU A 1 101 ? 6.115 -6.425 17.007 1.00 87.31 101 GLU A CA 1
ATOM 819 C C . GLU A 1 101 ? 5.204 -5.583 17.920 1.00 87.31 101 GLU A C 1
ATOM 821 O O . GLU A 1 101 ? 4.647 -6.089 18.898 1.00 87.31 101 GLU A O 1
ATOM 826 N N . MET A 1 102 ? 5.016 -4.292 17.610 1.00 91.19 102 MET A N 1
ATOM 827 C CA . M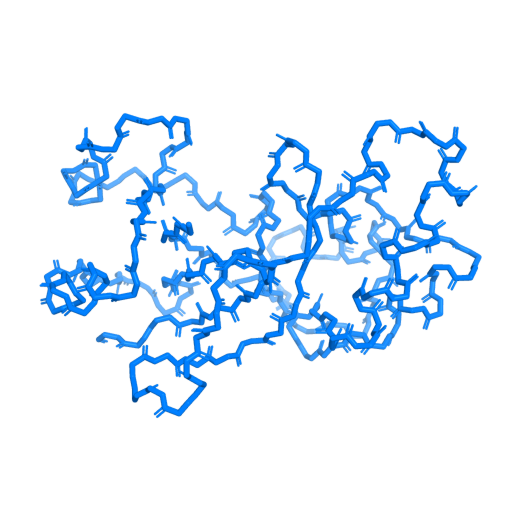ET A 1 102 ? 4.063 -3.440 18.320 1.00 91.19 102 MET A CA 1
ATOM 828 C C . MET A 1 102 ? 2.642 -4.025 18.229 1.00 91.19 102 MET A C 1
ATOM 830 O O . MET A 1 102 ? 2.116 -4.199 17.130 1.00 91.19 102 MET A O 1
ATOM 834 N N . PRO A 1 103 ? 1.952 -4.264 19.361 1.00 92.06 103 PRO A N 1
ATOM 835 C CA . PRO A 1 103 ? 0.705 -5.038 19.382 1.00 92.06 103 PRO A CA 1
ATOM 836 C C . PRO A 1 103 ? -0.474 -4.354 18.676 1.00 92.06 103 PRO A C 1
ATOM 838 O O . PRO A 1 103 ? -1.462 -5.005 18.346 1.00 92.06 103 PRO A O 1
ATOM 841 N N . TYR A 1 104 ? -0.385 -3.042 18.463 1.00 93.25 104 TYR A N 1
ATOM 842 C CA . TYR A 1 104 ? -1.402 -2.237 17.792 1.00 93.25 104 TYR A CA 1
ATOM 843 C C . TYR A 1 104 ? -1.067 -1.930 16.326 1.00 93.25 104 TYR A C 1
ATOM 845 O O . TYR A 1 104 ? -1.793 -1.178 15.675 1.00 93.25 104 TYR A O 1
ATOM 853 N N . LEU A 1 105 ? 0.018 -2.497 15.794 1.00 95.56 105 LEU A N 1
ATOM 854 C CA . LEU A 1 105 ? 0.378 -2.392 14.389 1.00 95.56 105 LEU A CA 1
ATOM 855 C C . LEU A 1 105 ? 0.401 -3.770 13.743 1.00 95.56 105 LEU A C 1
ATOM 857 O O . LEU A 1 105 ? 0.972 -4.725 14.253 1.00 95.56 105 LEU A O 1
ATOM 861 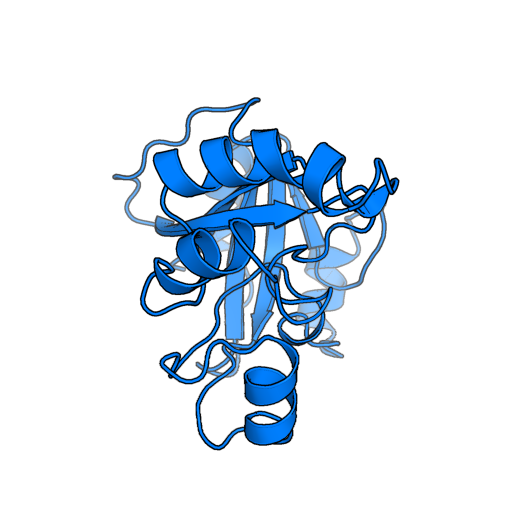N N . LYS A 1 106 ? -0.173 -3.848 12.549 1.00 96.44 106 LYS A N 1
ATOM 862 C CA . LYS A 1 106 ? 0.001 -4.976 11.643 1.00 96.44 106 LYS A CA 1
ATOM 863 C C . LYS A 1 106 ? 0.716 -4.484 10.399 1.00 96.44 106 LYS A C 1
ATOM 865 O O . LYS A 1 106 ? 0.128 -3.756 9.600 1.00 96.44 106 LYS A O 1
ATOM 870 N N . PHE A 1 107 ? 1.961 -4.910 10.220 1.00 96.69 107 PHE A N 1
ATOM 871 C CA . PHE A 1 107 ? 2.711 -4.625 9.002 1.00 96.69 107 PHE A CA 1
ATOM 872 C C . PHE A 1 107 ? 2.017 -5.243 7.779 1.00 96.69 107 PHE A C 1
ATOM 874 O O . PHE A 1 107 ? 1.638 -6.418 7.791 1.00 96.69 107 PHE A O 1
ATOM 881 N N . LEU A 1 108 ? 1.823 -4.440 6.734 1.00 97.38 108 LEU A N 1
ATOM 882 C CA . LEU A 1 108 ? 1.155 -4.851 5.499 1.00 97.38 108 LEU A CA 1
ATOM 883 C C . LEU A 1 108 ? 2.143 -5.077 4.356 1.00 97.38 108 LEU A C 1
ATOM 885 O O . LEU A 1 108 ? 1.908 -5.962 3.538 1.00 97.38 108 LEU A O 1
ATOM 889 N N . GLY A 1 109 ? 3.229 -4.308 4.290 1.00 97.44 109 GLY A N 1
ATOM 890 C CA . GLY A 1 109 ? 4.201 -4.352 3.200 1.00 97.44 109 GLY A CA 1
ATOM 891 C C . GLY A 1 109 ? 4.712 -2.963 2.840 1.00 97.44 109 GLY A C 1
ATOM 892 O O . GLY A 1 109 ? 4.558 -2.015 3.613 1.00 97.44 109 GLY A O 1
ATOM 893 N N . TYR A 1 110 ? 5.307 -2.864 1.655 1.00 98.00 110 TYR A N 1
ATOM 894 C CA . TYR A 1 110 ? 5.857 -1.627 1.122 1.00 98.00 110 TYR A CA 1
ATOM 895 C C . TYR A 1 110 ? 5.084 -1.127 -0.086 1.00 98.00 110 TYR A C 1
ATOM 897 O O . TYR A 1 110 ? 4.644 -1.907 -0.933 1.00 98.00 110 TYR A O 1
ATOM 905 N N . ASP A 1 111 ? 4.998 0.189 -0.186 1.00 97.00 111 ASP A N 1
ATOM 906 C CA . ASP A 1 111 ? 4.446 0.887 -1.338 1.00 97.00 111 ASP A CA 1
ATOM 907 C C . ASP A 1 111 ? 5.414 1.995 -1.773 1.00 97.00 111 ASP A C 1
ATOM 909 O O . ASP A 1 111 ? 6.364 2.336 -1.062 1.00 97.00 111 ASP A O 1
ATOM 913 N N . LEU A 1 112 ? 5.201 2.531 -2.966 1.00 96.56 112 LEU A N 1
ATOM 914 C CA . LEU A 1 112 ? 6.068 3.517 -3.600 1.00 96.56 112 LEU A CA 1
ATOM 915 C C . LEU A 1 112 ? 5.211 4.701 -4.011 1.00 96.56 112 LEU A C 1
ATOM 917 O O . LEU A 1 112 ? 4.179 4.496 -4.641 1.00 96.56 112 LEU A O 1
ATOM 921 N N . SER A 1 113 ? 5.627 5.920 -3.688 1.00 94.50 113 SER A N 1
ATOM 922 C CA . SER A 1 113 ? 4.967 7.119 -4.208 1.00 94.50 113 SER A CA 1
ATOM 923 C C . SER A 1 113 ? 5.978 8.175 -4.598 1.00 94.50 113 SER A C 1
ATOM 925 O O . SER A 1 113 ? 7.038 8.288 -3.987 1.00 94.50 113 SER A O 1
ATOM 927 N N . ASP A 1 114 ? 5.597 9.001 -5.554 1.00 89.75 114 ASP A N 1
ATOM 928 C CA . ASP A 1 114 ? 6.248 10.271 -5.860 1.00 89.75 114 ASP A CA 1
ATOM 929 C C . ASP A 1 114 ? 5.682 11.410 -4.978 1.00 89.75 114 ASP A C 1
ATOM 931 O O . ASP A 1 114 ? 5.039 11.168 -3.943 1.00 89.75 114 ASP A O 1
ATOM 935 N N . GLU A 1 115 ? 5.889 12.664 -5.391 1.00 82.56 115 GLU A N 1
ATOM 936 C CA . GLU A 1 115 ? 5.391 13.865 -4.715 1.00 82.56 115 GLU A CA 1
ATOM 937 C C . GLU A 1 115 ? 3.863 14.032 -4.705 1.00 82.56 115 GLU A C 1
ATOM 939 O O . GLU A 1 115 ? 3.361 14.902 -3.992 1.00 82.56 115 GLU A O 1
ATOM 944 N N . THR A 1 116 ? 3.107 13.202 -5.429 1.00 81.69 116 THR A N 1
ATOM 945 C CA . THR A 1 116 ? 1.634 13.181 -5.386 1.00 81.69 116 THR A CA 1
ATOM 946 C C . THR A 1 116 ? 1.083 12.375 -4.212 1.00 81.69 116 THR A C 1
ATOM 948 O O . THR A 1 116 ? -0.101 12.488 -3.894 1.00 81.69 116 THR A O 1
ATOM 951 N N . TRP A 1 117 ? 1.932 11.573 -3.558 1.00 84.00 117 TRP A N 1
ATOM 952 C CA . TRP A 1 117 ? 1.588 10.740 -2.398 1.00 84.00 117 TRP A CA 1
ATOM 953 C C . TRP A 1 117 ? 0.515 9.691 -2.737 1.00 84.00 117 TRP A C 1
ATOM 955 O O . TRP A 1 117 ? -0.289 9.296 -1.889 1.00 84.00 117 TRP A O 1
ATOM 965 N N . THR A 1 118 ? 0.520 9.235 -3.994 1.00 85.6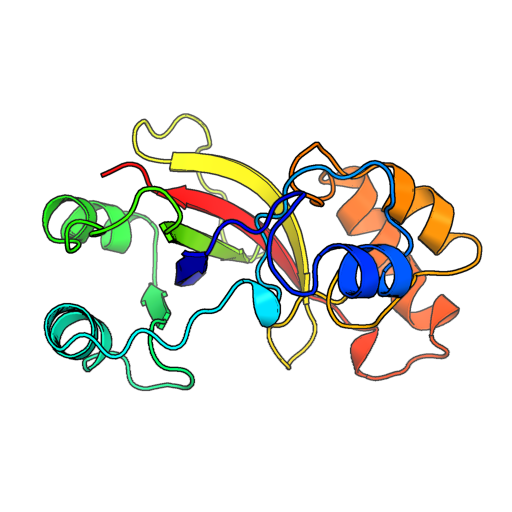2 118 THR A N 1
ATOM 966 C CA . THR A 1 118 ? -0.299 8.133 -4.518 1.00 85.62 118 THR A CA 1
ATOM 967 C C . THR A 1 118 ? 0.592 6.991 -5.015 1.00 85.62 118 THR A C 1
ATOM 969 O O . THR A 1 118 ? 1.760 7.209 -5.332 1.00 85.62 118 THR A O 1
ATOM 972 N N . SER A 1 119 ? 0.083 5.754 -5.021 1.00 91.94 119 SER A N 1
ATOM 973 C CA . SER A 1 119 ? 0.921 4.579 -5.293 1.00 91.94 119 SER A CA 1
ATOM 974 C C . SER A 1 119 ? 1.401 4.580 -6.742 1.00 91.94 119 SER A C 1
ATOM 976 O O . SER A 1 119 ? 0.602 4.419 -7.656 1.00 91.94 119 SER A O 1
ATOM 978 N N . SER A 1 120 ? 2.704 4.663 -6.989 1.00 92.62 120 SER A N 1
ATOM 979 C CA . SER A 1 120 ? 3.258 4.530 -8.341 1.00 92.62 120 SER A CA 1
ATOM 980 C C . SER A 1 120 ? 3.019 3.132 -8.925 1.00 92.62 120 SER A C 1
ATOM 982 O O . SER A 1 120 ? 3.046 2.956 -10.142 1.00 92.62 120 SER A O 1
ATOM 984 N N . LEU A 1 121 ? 2.797 2.128 -8.070 1.00 93.38 121 LEU A N 1
ATOM 985 C CA . LEU A 1 121 ? 2.510 0.748 -8.461 1.00 93.38 121 LEU A CA 1
ATOM 986 C C . LEU A 1 121 ? 1.043 0.539 -8.855 1.00 93.38 121 LEU A C 1
ATOM 988 O O . LEU A 1 121 ? 0.768 -0.233 -9.771 1.00 93.38 121 LEU A O 1
ATOM 992 N N . LEU A 1 122 ? 0.117 1.202 -8.161 1.00 91.81 122 LEU A N 1
ATOM 993 C CA . LEU A 1 122 ? -1.318 0.927 -8.273 1.00 91.81 122 LEU A CA 1
ATOM 994 C C . LEU A 1 122 ? -2.121 2.087 -8.906 1.00 91.81 122 LEU A C 1
ATOM 996 O O . LEU A 1 122 ? -3.192 1.856 -9.458 1.00 91.81 122 LEU A O 1
ATOM 1000 N N . ASN A 1 123 ? -1.573 3.305 -8.948 1.00 89.75 123 ASN A N 1
ATOM 1001 C CA . ASN A 1 123 ? -2.256 4.506 -9.453 1.00 89.75 123 ASN A CA 1
ATOM 1002 C C . ASN A 1 123 ? -1.777 4.930 -10.857 1.00 89.75 123 ASN A C 1
ATOM 1004 O O . ASN A 1 123 ? -2.513 5.579 -11.596 1.00 89.75 123 ASN A O 1
ATOM 1008 N N . CYS A 1 124 ? -0.556 4.558 -11.258 1.00 87.75 124 CYS A N 1
ATOM 1009 C CA . CYS A 1 124 ? 0.054 4.982 -12.533 1.00 87.75 124 CYS A CA 1
ATOM 1010 C C . CYS A 1 124 ? -0.178 4.002 -13.699 1.00 87.75 124 CYS A C 1
ATOM 1012 O O . CYS A 1 124 ? 0.432 4.139 -14.760 1.00 87.75 124 CYS A O 1
ATOM 1014 N N . GLY A 1 125 ? -1.057 3.016 -13.512 1.00 87.94 125 GLY A N 1
ATOM 1015 C CA . GLY A 1 125 ? -1.327 1.966 -14.490 1.00 87.94 125 GLY A CA 1
ATOM 1016 C C . GLY A 1 125 ? -0.275 0.864 -14.507 1.00 87.94 125 GLY A C 1
ATOM 1017 O O . GLY A 1 125 ? 0.637 0.803 -13.680 1.00 87.94 125 GLY A O 1
ATOM 1018 N N . ARG A 1 126 ? -0.439 -0.062 -15.453 1.00 93.4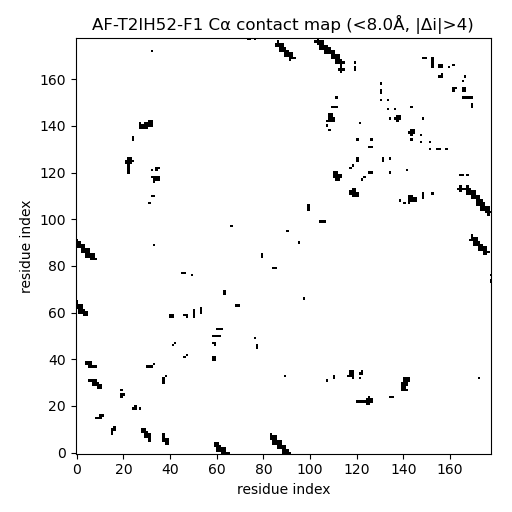4 126 ARG A N 1
ATOM 1019 C CA . ARG A 1 126 ? 0.371 -1.275 -15.531 1.00 93.44 126 ARG A CA 1
ATOM 1020 C C . ARG A 1 126 ? 1.858 -0.979 -15.703 1.00 93.44 126 ARG A C 1
ATOM 1022 O O . ARG A 1 126 ? 2.289 -0.371 -16.678 1.00 93.44 126 ARG A O 1
ATOM 1029 N N . TRP A 1 127 ? 2.661 -1.553 -14.816 1.00 95.00 127 TRP A N 1
ATOM 1030 C CA . TRP A 1 127 ? 4.106 -1.627 -14.998 1.00 95.00 127 TRP A CA 1
ATOM 1031 C C . TRP A 1 127 ? 4.476 -2.614 -16.106 1.00 95.00 127 TRP A C 1
ATOM 1033 O O . TRP A 1 127 ? 4.000 -3.749 -16.126 1.00 95.00 127 TRP A O 1
ATOM 1043 N N . GLU A 1 128 ? 5.383 -2.208 -16.993 1.00 93.25 128 GLU A N 1
ATOM 1044 C CA . GLU A 1 128 ? 5.806 -2.999 -18.152 1.00 93.25 128 GLU A CA 1
ATOM 1045 C C . GLU A 1 128 ? 7.263 -3.487 -18.048 1.00 93.25 128 GLU A C 1
ATOM 1047 O O . GLU A 1 128 ? 8.049 -3.063 -17.196 1.00 93.25 128 GLU A O 1
ATOM 1052 N N . GLY A 1 129 ? 7.642 -4.422 -18.925 1.00 93.12 129 GLY A N 1
ATOM 1053 C CA . GLY A 1 129 ? 9.017 -4.913 -19.039 1.00 93.12 129 GLY A CA 1
ATOM 1054 C C . GLY A 1 129 ? 9.560 -5.538 -17.747 1.00 93.12 129 GLY A C 1
ATOM 1055 O O . GLY A 1 129 ? 8.945 -6.422 -17.153 1.00 93.12 129 GLY A O 1
ATOM 1056 N N . GLU A 1 130 ? 10.745 -5.098 -17.317 1.00 92.00 130 GLU A N 1
ATOM 1057 C CA . GLU A 1 130 ? 11.387 -5.589 -16.088 1.00 92.00 130 GLU A CA 1
ATOM 1058 C C . GLU A 1 130 ? 10.624 -5.192 -14.815 1.00 92.00 130 GLU A C 1
ATOM 1060 O O . GLU A 1 130 ? 10.666 -5.936 -13.835 1.00 92.00 130 GLU A O 1
ATOM 1065 N N . LEU A 1 131 ? 9.899 -4.066 -14.827 1.00 95.69 131 LEU A N 1
ATOM 1066 C CA . LEU A 1 131 ? 9.080 -3.643 -13.690 1.00 95.69 131 LEU A CA 1
ATOM 1067 C C . LEU A 1 131 ? 7.877 -4.572 -13.494 1.00 95.69 131 LEU A C 1
ATOM 1069 O O . LEU A 1 131 ? 7.560 -4.908 -12.357 1.00 95.69 131 LEU A O 1
ATOM 1073 N N . MET A 1 132 ? 7.272 -5.085 -14.572 1.00 95.25 132 MET A N 1
ATOM 1074 C CA . MET A 1 132 ? 6.155 -6.038 -14.479 1.00 95.25 132 MET A CA 1
ATOM 1075 C C . MET A 1 132 ? 6.520 -7.282 -13.657 1.00 95.25 132 MET A C 1
ATOM 1077 O O . MET A 1 132 ? 5.727 -7.760 -12.851 1.00 95.25 132 MET A O 1
ATOM 1081 N N . LYS A 1 133 ? 7.747 -7.794 -13.824 1.00 94.94 133 LYS A N 1
ATOM 1082 C CA . LYS A 1 133 ? 8.238 -8.965 -13.077 1.00 94.94 133 LYS A CA 1
ATOM 1083 C C . LYS A 1 133 ? 8.361 -8.694 -11.578 1.00 94.94 133 LYS A C 1
ATOM 1085 O O . LYS A 1 133 ? 8.311 -9.637 -10.795 1.00 94.94 133 LYS A O 1
ATOM 1090 N N . ILE A 1 134 ? 8.589 -7.438 -11.197 1.00 97.12 134 ILE A N 1
ATOM 1091 C CA . ILE A 1 134 ? 8.639 -6.998 -9.800 1.00 97.12 134 ILE A CA 1
ATOM 1092 C C . ILE A 1 134 ? 7.210 -6.821 -9.282 1.00 97.12 134 ILE A C 1
ATOM 1094 O O . ILE A 1 134 ? 6.866 -7.390 -8.254 1.00 97.12 134 ILE A O 1
ATOM 1098 N N . ALA A 1 135 ? 6.354 -6.136 -10.046 1.00 96.12 135 ALA A N 1
ATOM 1099 C CA . ALA A 1 135 ? 4.948 -5.916 -9.710 1.00 96.12 135 ALA A CA 1
ATOM 1100 C C . ALA A 1 135 ? 4.171 -7.230 -9.495 1.00 96.12 135 ALA A C 1
ATOM 1102 O O . ALA A 1 135 ? 3.308 -7.308 -8.633 1.00 96.12 135 ALA A O 1
ATOM 1103 N N . GLN A 1 136 ? 4.510 -8.305 -10.211 1.00 95.50 136 GLN A N 1
ATOM 1104 C CA . GLN A 1 136 ? 3.893 -9.625 -10.021 1.00 95.50 136 GLN A CA 1
ATOM 1105 C C . GLN A 1 136 ? 4.278 -10.332 -8.708 1.00 95.50 136 GLN A C 1
ATOM 1107 O O . GLN A 1 136 ? 3.665 -11.344 -8.371 1.00 95.50 136 GLN A O 1
ATOM 1112 N N . ARG A 1 137 ? 5.284 -9.840 -7.972 1.00 96.69 137 ARG A N 1
ATOM 1113 C CA . ARG A 1 137 ? 5.733 -10.408 -6.686 1.00 96.69 137 ARG A CA 1
ATOM 1114 C C . ARG A 1 137 ? 5.101 -9.744 -5.465 1.00 96.69 137 ARG A C 1
ATOM 1116 O O . ARG A 1 137 ? 5.493 -10.046 -4.338 1.00 96.69 137 ARG A O 1
ATOM 1123 N N . VAL A 1 138 ? 4.133 -8.857 -5.677 1.00 97.75 138 VAL A N 1
ATOM 1124 C CA . VAL A 1 138 ? 3.360 -8.264 -4.586 1.00 97.75 138 VAL A CA 1
ATOM 1125 C C . VAL A 1 138 ? 2.698 -9.336 -3.722 1.00 97.75 138 VAL A C 1
ATOM 1127 O O . VAL A 1 138 ? 2.361 -10.432 -4.177 1.00 97.75 138 VAL A O 1
ATOM 1130 N N . ASN A 1 139 ? 2.495 -9.006 -2.454 1.00 97.81 139 ASN A N 1
ATOM 1131 C CA . ASN A 1 139 ? 1.749 -9.839 -1.531 1.00 97.81 139 ASN A CA 1
ATOM 1132 C C . ASN A 1 139 ? 0.229 -9.749 -1.784 1.00 97.81 139 ASN A C 1
ATOM 1134 O O . ASN A 1 139 ? -0.242 -9.073 -2.697 1.00 97.81 139 ASN A O 1
ATOM 1138 N N . GLN A 1 140 ? -0.552 -10.418 -0.933 1.00 96.56 140 GLN A N 1
ATOM 1139 C CA . GLN A 1 140 ? -2.016 -10.484 -1.034 1.00 96.56 140 GLN A CA 1
ATOM 1140 C C . GLN A 1 140 ? -2.748 -9.128 -0.982 1.00 96.56 140 GLN A C 1
ATOM 1142 O O . GLN A 1 140 ? -3.928 -9.090 -1.309 1.00 96.56 140 GLN A O 1
ATOM 1147 N N . TYR A 1 141 ? -2.079 -8.052 -0.554 1.00 97.31 141 TYR A N 1
ATOM 1148 C CA . TYR A 1 141 ? -2.636 -6.699 -0.461 1.00 97.31 141 TYR A CA 1
ATOM 1149 C C . TYR A 1 141 ? -2.197 -5.781 -1.614 1.00 97.31 141 TYR A C 1
ATOM 1151 O O . TYR A 1 141 ? -2.511 -4.591 -1.586 1.00 97.31 141 TYR A O 1
ATOM 1159 N N . GLY A 1 142 ? -1.431 -6.298 -2.582 1.00 96.81 142 GLY A N 1
ATOM 1160 C CA . GLY A 1 142 ? -0.849 -5.492 -3.658 1.00 96.81 142 GLY A CA 1
ATOM 1161 C C . GLY A 1 142 ? 0.427 -4.742 -3.269 1.00 96.81 142 GLY A C 1
ATOM 1162 O O . GLY A 1 142 ? 0.804 -3.806 -3.963 1.00 96.81 142 GLY A O 1
ATOM 1163 N N . LEU A 1 143 ? 1.101 -5.139 -2.182 1.00 98.12 143 LEU A N 1
ATOM 1164 C CA . LEU A 1 143 ? 2.288 -4.454 -1.657 1.00 98.12 143 LEU A CA 1
ATOM 1165 C C . LEU A 1 143 ? 3.575 -5.248 -1.885 1.00 98.12 143 LEU A C 1
ATOM 1167 O O . LEU A 1 143 ? 3.573 -6.480 -1.869 1.00 98.12 143 LEU A O 1
ATOM 1171 N N . LEU A 1 144 ? 4.690 -4.544 -2.057 1.00 98.38 144 LEU A N 1
ATOM 1172 C CA . LEU A 1 144 ? 6.011 -5.138 -2.263 1.00 98.38 144 LEU A CA 1
ATOM 1173 C C . LEU A 1 144 ? 6.633 -5.604 -0.936 1.00 98.38 144 LEU A C 1
ATOM 1175 O O . LEU A 1 144 ? 6.253 -5.160 0.151 1.00 98.38 144 LEU A O 1
ATOM 1179 N N . ASN A 1 145 ? 7.622 -6.495 -1.030 1.00 97.81 145 ASN A N 1
ATOM 1180 C CA . ASN A 1 145 ? 8.617 -6.679 0.031 1.00 97.81 145 ASN A CA 1
ATOM 1181 C C . ASN A 1 145 ? 9.723 -5.607 -0.090 1.00 97.81 145 ASN A C 1
ATOM 1183 O O . ASN A 1 145 ? 9.740 -4.826 -1.044 1.00 97.81 145 ASN A O 1
ATOM 1187 N N . TRP A 1 146 ? 10.636 -5.557 0.882 1.00 96.62 146 TRP A N 1
ATOM 1188 C CA . TRP A 1 146 ? 11.681 -4.532 0.934 1.00 96.62 146 TRP A CA 1
ATOM 1189 C C . TRP A 1 146 ? 12.634 -4.611 -0.261 1.00 96.62 146 TRP A C 1
ATOM 1191 O O . TRP A 1 146 ? 12.925 -3.601 -0.902 1.00 96.62 146 TRP A O 1
ATOM 1201 N N . GLU A 1 147 ? 13.099 -5.818 -0.580 1.00 97.94 147 GLU A N 1
ATOM 1202 C CA . GLU A 1 147 ? 14.046 -6.059 -1.663 1.00 97.94 147 GLU A CA 1
ATOM 1203 C C . GLU A 1 147 ? 13.469 -5.624 -3.015 1.00 97.94 147 GLU A C 1
ATOM 1205 O O . GLU A 1 147 ? 14.153 -4.984 -3.816 1.00 97.94 147 GLU A O 1
ATOM 1210 N N . ASP A 1 148 ? 12.193 -5.922 -3.248 1.00 98.31 148 ASP A N 1
ATOM 1211 C CA . ASP A 1 148 ? 11.464 -5.554 -4.454 1.00 98.31 148 ASP A CA 1
ATOM 1212 C C . ASP A 1 148 ? 11.157 -4.056 -4.513 1.00 98.31 148 ASP A C 1
ATOM 1214 O O . ASP A 1 148 ? 11.258 -3.473 -5.592 1.00 98.31 148 ASP A O 1
ATOM 1218 N N . ALA A 1 149 ? 10.857 -3.411 -3.382 1.00 98.06 149 ALA A N 1
ATOM 1219 C CA . ALA A 1 149 ? 10.659 -1.963 -3.315 1.00 98.06 149 ALA A CA 1
ATOM 1220 C C . ALA A 1 149 ? 11.946 -1.195 -3.659 1.00 98.06 149 ALA A C 1
ATOM 1222 O O . ALA A 1 149 ? 11.922 -0.285 -4.491 1.00 98.06 149 ALA A O 1
ATOM 1223 N N . ILE A 1 150 ? 13.088 -1.608 -3.100 1.00 98.00 150 ILE A N 1
ATOM 1224 C CA . ILE A 1 150 ? 14.404 -1.037 -3.424 1.00 98.00 150 ILE A CA 1
ATOM 1225 C C . ILE A 1 150 ? 14.752 -1.275 -4.893 1.00 98.00 150 ILE A C 1
ATOM 1227 O O . ILE A 1 150 ? 15.186 -0.360 -5.602 1.00 98.00 150 ILE A O 1
ATOM 1231 N N . LEU A 1 151 ? 14.535 -2.500 -5.378 1.00 98.06 151 LEU A N 1
ATOM 1232 C CA . LEU A 1 151 ? 14.817 -2.844 -6.764 1.00 98.06 151 LEU A CA 1
ATOM 1233 C C . LEU A 1 151 ? 13.957 -2.020 -7.728 1.00 98.06 151 LEU A C 1
ATOM 1235 O O . LEU A 1 151 ? 14.488 -1.501 -8.713 1.00 98.06 151 LEU A O 1
ATOM 1239 N N . ALA A 1 152 ? 12.661 -1.880 -7.446 1.00 97.56 152 ALA A N 1
ATOM 1240 C CA . AL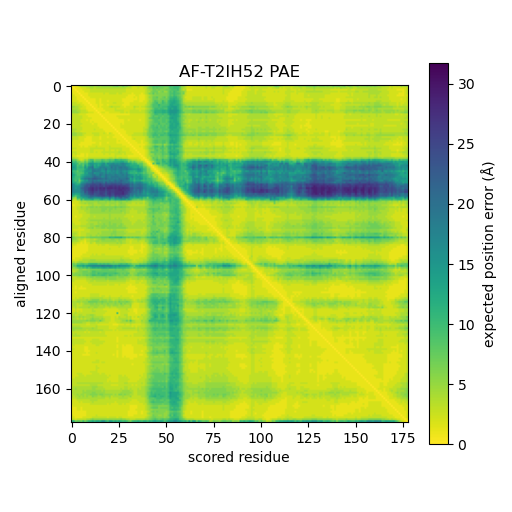A A 1 152 ? 11.740 -1.063 -8.223 1.00 97.56 152 ALA A CA 1
ATOM 1241 C C . ALA A 1 152 ? 12.159 0.411 -8.223 1.00 97.56 152 ALA A C 1
ATOM 1243 O O . ALA A 1 152 ? 12.354 0.969 -9.302 1.00 97.56 152 ALA A O 1
ATOM 1244 N N . SER A 1 153 ? 12.394 1.004 -7.046 1.00 97.25 153 SER A N 1
ATOM 1245 C CA . SER A 1 153 ? 12.849 2.396 -6.896 1.00 97.25 153 SER A CA 1
ATOM 1246 C C . SER A 1 153 ? 14.113 2.678 -7.723 1.00 97.25 153 SER A C 1
ATOM 1248 O O . SER A 1 153 ? 14.176 3.663 -8.454 1.00 97.25 153 SER A O 1
ATOM 1250 N N . SER A 1 154 ? 15.082 1.752 -7.741 1.00 97.19 154 SER A N 1
ATOM 1251 C CA . SER A 1 154 ? 16.305 1.908 -8.549 1.00 97.19 154 SER A CA 1
ATOM 1252 C C . SER A 1 154 ? 16.089 1.821 -10.070 1.00 97.19 154 SER A C 1
ATOM 1254 O O . SER A 1 154 ? 16.922 2.292 -10.849 1.00 97.19 154 SER A O 1
ATOM 1256 N N . LYS A 1 155 ? 15.004 1.177 -10.517 1.00 97.19 155 LYS A N 1
ATOM 1257 C CA . LYS A 1 155 ? 14.718 0.910 -11.937 1.00 97.19 155 LYS A CA 1
ATOM 1258 C C . LYS A 1 155 ? 13.722 1.888 -12.542 1.00 97.19 155 LYS A C 1
ATOM 1260 O O . LYS A 1 155 ? 13.817 2.132 -13.747 1.00 97.19 155 LYS A O 1
ATOM 1265 N N . LEU A 1 156 ? 12.802 2.420 -11.739 1.00 96.12 156 LEU A N 1
ATOM 1266 C CA . LEU A 1 156 ? 11.728 3.313 -12.171 1.00 96.12 156 LEU A CA 1
ATOM 1267 C C . LEU A 1 156 ? 12.245 4.478 -13.031 1.00 96.12 156 LEU A C 1
ATOM 1269 O O . LEU A 1 156 ? 11.758 4.599 -14.157 1.00 96.12 156 LEU A O 1
ATOM 1273 N N . PRO A 1 157 ? 13.292 5.238 -12.637 1.00 95.94 157 PRO A N 1
ATOM 1274 C CA . PRO A 1 157 ? 13.787 6.348 -13.453 1.00 95.94 157 PRO A CA 1
ATOM 1275 C C . PRO A 1 157 ? 14.192 5.944 -14.859 1.00 95.94 157 PRO A C 1
ATOM 1277 O O . PRO A 1 157 ? 13.828 6.584 -15.839 1.00 95.94 157 PRO A O 1
ATOM 1280 N N . ARG A 1 158 ? 14.887 4.817 -15.008 1.00 95.38 158 ARG A N 1
ATOM 1281 C CA . ARG A 1 158 ? 15.267 4.344 -16.339 1.00 95.38 158 ARG A CA 1
ATOM 1282 C C . ARG A 1 158 ? 14.069 3.809 -17.121 1.00 95.38 158 ARG A C 1
ATOM 1284 O O . ARG A 1 158 ? 13.996 4.032 -18.324 1.00 95.38 158 ARG A O 1
ATOM 1291 N N . ALA A 1 159 ? 13.176 3.073 -16.466 1.00 94.38 159 ALA A N 1
ATOM 1292 C CA . ALA A 1 159 ? 12.019 2.465 -17.114 1.00 94.38 159 ALA A CA 1
ATOM 1293 C C . ALA A 1 159 ? 11.014 3.512 -17.616 1.00 94.38 159 ALA A C 1
ATOM 1295 O O . ALA A 1 159 ? 10.374 3.293 -18.640 1.00 94.38 159 ALA A O 1
ATOM 1296 N N . TRP A 1 160 ? 10.905 4.646 -16.923 1.00 93.81 160 TRP A N 1
ATOM 1297 C CA . TRP A 1 160 ? 9.984 5.739 -17.236 1.00 93.81 160 TRP A CA 1
ATOM 1298 C C . TRP A 1 160 ? 10.697 6.968 -17.817 1.00 93.81 160 TRP A C 1
ATOM 1300 O O . TRP A 1 160 ? 10.179 8.074 -17.764 1.00 93.81 160 TRP A O 1
ATOM 1310 N N . ASN A 1 161 ? 11.894 6.799 -18.390 1.00 94.50 161 ASN A N 1
ATOM 1311 C CA . ASN A 1 161 ? 12.645 7.868 -19.067 1.00 94.50 161 ASN A CA 1
ATOM 1312 C C . ASN A 1 161 ? 12.890 9.136 -18.214 1.00 94.50 161 ASN A C 1
ATOM 1314 O O . ASN A 1 161 ? 12.935 10.243 -18.745 1.00 94.50 161 ASN A O 1
ATOM 1318 N N . ASN A 1 162 ? 13.114 8.962 -16.912 1.00 91.88 162 ASN A N 1
ATOM 1319 C CA . ASN A 1 162 ? 13.283 10.004 -15.896 1.00 91.88 162 ASN A CA 1
ATOM 1320 C C . ASN A 1 162 ? 12.079 10.945 -15.782 1.00 91.88 162 ASN A C 1
ATOM 1322 O O . ASN A 1 162 ? 12.247 12.126 -15.477 1.00 91.88 162 ASN A O 1
ATOM 1326 N N . ASP A 1 163 ? 10.873 10.431 -16.024 1.00 91.69 163 ASP A N 1
ATOM 1327 C CA . ASP A 1 163 ? 9.648 11.120 -15.635 1.00 91.69 163 ASP A CA 1
ATOM 1328 C C . ASP A 1 163 ? 9.705 11.489 -14.142 1.00 91.69 163 ASP A C 1
ATOM 1330 O O . ASP A 1 163 ? 10.208 10.711 -13.332 1.00 91.69 163 ASP A O 1
ATOM 1334 N N . HIS A 1 164 ? 9.220 12.663 -13.750 1.00 87.50 164 HIS A N 1
ATOM 1335 C CA . HIS A 1 164 ? 9.198 13.072 -12.343 1.00 87.50 164 HIS A CA 1
ATOM 1336 C C . HIS A 1 164 ? 8.530 12.038 -11.416 1.00 87.50 164 HIS A C 1
ATOM 1338 O O . HIS A 1 164 ? 9.088 11.730 -10.364 1.00 87.50 164 HIS A O 1
ATOM 1344 N N . HIS A 1 165 ? 7.465 11.374 -11.876 1.00 88.62 165 HIS A N 1
ATOM 1345 C CA . HIS A 1 165 ? 6.754 10.321 -11.144 1.00 88.62 165 HIS A CA 1
ATOM 1346 C C . HIS A 1 165 ? 7.595 9.055 -10.893 1.00 88.62 165 HIS A C 1
ATOM 1348 O O . HIS A 1 165 ? 7.209 8.164 -10.138 1.00 88.62 165 HIS A O 1
ATOM 1354 N N . SER A 1 166 ? 8.758 8.938 -11.541 1.00 93.00 166 SER A N 1
ATOM 1355 C CA . SER A 1 166 ? 9.668 7.800 -11.391 1.00 93.00 166 SER A CA 1
ATOM 1356 C C . SER A 1 166 ? 10.608 7.908 -10.187 1.00 93.00 166 SER A C 1
ATOM 1358 O O . SER A 1 166 ? 11.251 6.921 -9.817 1.00 93.00 166 SER A O 1
ATOM 1360 N N . PHE A 1 167 ? 10.698 9.089 -9.570 1.00 94.88 167 PHE A N 1
ATOM 1361 C CA . PHE A 1 167 ? 11.505 9.329 -8.379 1.00 94.88 167 PHE A CA 1
ATOM 1362 C C . PHE A 1 167 ? 10.636 9.160 -7.138 1.00 94.88 167 PHE A C 1
ATOM 1364 O O . PHE A 1 167 ? 9.913 10.063 -6.732 1.00 94.88 167 PHE A O 1
ATOM 1371 N N . VAL A 1 168 ? 10.712 7.971 -6.547 1.00 96.12 168 VAL A N 1
ATOM 1372 C CA . VAL A 1 168 ? 9.773 7.541 -5.509 1.00 96.12 168 VAL A CA 1
ATOM 1373 C C . VAL A 1 168 ? 10.415 7.434 -4.130 1.00 96.12 168 VAL A C 1
ATOM 1375 O O . VAL A 1 168 ? 11.554 6.980 -3.990 1.00 96.12 168 VAL A O 1
ATOM 1378 N N . THR A 1 169 ? 9.637 7.767 -3.106 1.00 96.25 169 THR A N 1
ATOM 1379 C CA . THR A 1 169 ? 9.882 7.381 -1.715 1.00 96.25 169 THR A CA 1
ATOM 1380 C C . THR A 1 169 ? 9.303 5.992 -1.462 1.00 96.25 169 THR A C 1
ATOM 1382 O O . THR A 1 169 ? 8.224 5.654 -1.954 1.00 96.25 169 THR A O 1
ATOM 1385 N N . ILE A 1 170 ? 10.023 5.182 -0.682 1.00 97.31 170 ILE A N 1
ATOM 1386 C CA . ILE A 1 170 ? 9.555 3.869 -0.230 1.00 97.31 170 ILE A CA 1
ATOM 1387 C C . ILE A 1 170 ? 8.861 4.031 1.121 1.00 97.31 170 ILE A C 1
ATOM 1389 O O . ILE A 1 170 ? 9.474 4.474 2.098 1.00 97.31 170 ILE A O 1
ATOM 1393 N N . TRP A 1 171 ? 7.601 3.616 1.187 1.00 96.88 171 TRP A N 1
ATOM 1394 C CA . TRP A 1 171 ? 6.767 3.716 2.377 1.00 96.88 171 TRP A CA 1
ATOM 1395 C C . TRP A 1 171 ? 6.552 2.352 3.019 1.00 96.88 171 TRP A C 1
ATOM 1397 O O . TRP A 1 171 ? 6.216 1.386 2.337 1.00 96.88 171 TRP A O 1
ATOM 1407 N N . GLU A 1 172 ? 6.685 2.286 4.340 1.00 96.62 172 GLU A N 1
ATOM 1408 C CA . GLU A 1 172 ? 6.180 1.178 5.143 1.00 96.62 172 GLU A CA 1
ATOM 1409 C C . GLU A 1 172 ? 4.709 1.408 5.483 1.00 96.62 172 GLU A C 1
ATOM 1411 O O . GLU A 1 172 ? 4.332 2.471 5.990 1.00 96.62 172 GLU A O 1
ATOM 1416 N N . LEU A 1 173 ? 3.883 0.396 5.220 1.00 97.19 173 LEU A N 1
ATOM 1417 C CA . LEU A 1 173 ? 2.448 0.440 5.453 1.00 97.19 173 LEU A CA 1
ATOM 1418 C C . LEU A 1 173 ? 2.054 -0.456 6.626 1.00 97.19 173 LEU A C 1
ATOM 1420 O O . LEU A 1 173 ? 2.320 -1.661 6.622 1.00 97.19 173 LEU A O 1
ATOM 1424 N N . TYR A 1 174 ? 1.354 0.125 7.600 1.00 97.06 174 TYR A N 1
ATOM 1425 C CA . TYR A 1 174 ? 0.845 -0.585 8.770 1.00 97.06 174 TYR A CA 1
ATOM 1426 C C . TYR A 1 174 ? -0.653 -0.347 8.936 1.00 97.06 174 TYR A C 1
ATOM 1428 O O . TYR A 1 174 ? -1.117 0.791 8.948 1.00 97.06 174 TYR A O 1
ATOM 1436 N N . GLN A 1 175 ? -1.419 -1.417 9.131 1.00 96.44 175 GLN A N 1
ATOM 1437 C CA . GLN A 1 175 ? -2.767 -1.291 9.669 1.00 96.44 175 GLN A CA 1
ATOM 1438 C C . GLN A 1 175 ? -2.670 -1.030 11.173 1.00 96.44 175 GLN A C 1
ATOM 1440 O O . GLN A 1 175 ? -2.054 -1.815 11.895 1.00 96.44 175 GLN A O 1
ATOM 1445 N N . VAL A 1 176 ? -3.322 0.030 11.641 1.00 95.25 176 VAL A N 1
ATOM 1446 C CA . VAL A 1 176 ? -3.492 0.292 13.072 1.00 95.25 176 VAL A CA 1
ATOM 1447 C C . VAL A 1 176 ? -4.677 -0.521 13.595 1.00 95.25 176 VAL A C 1
ATOM 1449 O O . VAL A 1 176 ? -5.741 -0.560 12.972 1.00 95.25 176 VAL A O 1
ATOM 1452 N N . ILE A 1 177 ? -4.472 -1.202 14.719 1.00 91.62 177 ILE A N 1
ATOM 1453 C CA . ILE A 1 177 ? -5.472 -2.011 15.420 1.00 91.62 177 ILE A CA 1
ATOM 1454 C C . ILE A 1 177 ? -5.898 -1.231 16.670 1.00 91.62 177 ILE A C 1
ATOM 1456 O O . ILE A 1 177 ? -5.079 -1.037 17.570 1.00 91.62 177 ILE A O 1
ATOM 1460 N N . ASN A 1 178 ? -7.155 -0.776 16.711 1.00 80.00 178 ASN A N 1
ATOM 1461 C CA . ASN A 1 178 ? -7.752 -0.020 17.819 1.00 80.00 178 ASN A CA 1
ATOM 1462 C C . ASN A 1 178 ? -9.071 -0.629 18.320 1.00 80.00 178 ASN A C 1
ATOM 1464 O O . ASN A 1 178 ? -9.706 -1.406 17.570 1.00 80.00 178 ASN A O 1
#

Sequence (178 aa):
MWLSVREIRKVGDPEWDDYINFIGLQNLTEIRSLDSWCNPLIDDSSYAELFSSCNNYSLNNLGLSSIKELESIINQLPKLTSSKYYYLLIADSSQQEIDREMPYLKFLGYDLSDETWTSSLLNCGRWEGELMKIAQRVNQYGLLNWEDAILASSKLPRAWNNDHHSFVTIWELYQVIN

Mean predicted aligned error: 5.36 Å